Protein AF-A0A6H5IE32-F1 (afdb_monomer_lite)

Foldseek 3Di:
DDDDDDDDDDDDDDDDPPDPPVVVVVVVVVVVVVVVVVVVVVVVVVVVVVVVVVVVVVVVVVVVVVVVVVVVVVVVVVVVVVVVVVVVVVVVPPPVLVQPPQDQDAADLVCNVVSVVVSVVSCVSRVNPDLVVSLVVVVVRDDPVLCVQCVVCVVPPDPPNSNVVSSVSSVVSSVVLLVVLVCCLPPPDACPPPQLLVSLVVNPVSCPPPRDDLVRSLVSSLVRAPPVLNVVLVVCPPDDPNRSSVVSNVVCVVDVPPPPDDPPDDPPDPDDPVVVVVVVVVVVVVVVVVVVVVVVVPDDDDDDD

Structure (mmCIF, N/CA/C/O backbone):
data_AF-A0A6H5IE32-F1
#
_entry.id   AF-A0A6H5IE32-F1
#
loop_
_atom_site.group_PDB
_atom_site.id
_atom_site.type_symbol
_atom_site.label_atom_id
_atom_site.label_alt_id
_atom_site.label_comp_id
_atom_site.label_asym_id
_atom_site.label_entity_id
_atom_site.label_seq_id
_atom_site.pdbx_PDB_ins_code
_atom_site.Cartn_x
_atom_site.Cartn_y
_atom_site.Cartn_z
_atom_site.occupancy
_atom_site.B_iso_or_equiv
_atom_site.auth_seq_id
_atom_site.auth_comp_id
_atom_site.auth_asym_id
_atom_site.auth_atom_id
_atom_site.pdbx_PDB_model_num
ATOM 1 N N . MET A 1 1 ? -124.769 17.581 91.015 1.00 38.38 1 MET A N 1
ATOM 2 C CA . MET A 1 1 ? -124.601 16.446 91.950 1.00 38.38 1 MET A CA 1
ATOM 3 C C . MET A 1 1 ? -123.130 16.054 91.877 1.00 38.38 1 MET A C 1
ATOM 5 O O . MET A 1 1 ? -122.724 15.704 90.785 1.00 38.38 1 MET A O 1
ATOM 9 N N . VAL A 1 2 ? -122.244 16.180 92.869 1.00 39.53 2 VAL A N 1
ATOM 10 C CA . VAL A 1 2 ? -122.323 16.371 94.330 1.00 39.53 2 VAL A CA 1
ATOM 11 C C . VAL A 1 2 ? -120.960 16.973 94.788 1.00 39.53 2 VAL A C 1
ATOM 13 O O . VAL A 1 2 ? -119.923 16.527 94.313 1.00 39.53 2 VAL A O 1
ATOM 16 N N . PHE A 1 3 ? -120.978 18.006 95.644 1.00 41.91 3 PHE A N 1
ATOM 17 C CA . PHE A 1 3 ? -119.868 18.526 96.498 1.00 41.91 3 PHE A CA 1
ATOM 18 C C . PHE A 1 3 ? -119.787 17.687 97.807 1.00 41.91 3 PHE A C 1
ATOM 20 O O . PHE A 1 3 ? -120.765 16.965 98.007 1.00 41.91 3 PHE A O 1
ATOM 27 N N . PRO A 1 4 ? -118.798 17.773 98.749 1.00 63.62 4 PRO A N 1
ATOM 28 C CA . PRO A 1 4 ? -117.953 18.928 99.166 1.00 63.62 4 PRO A CA 1
ATOM 29 C C . PRO A 1 4 ? -116.466 18.579 99.512 1.00 63.62 4 PRO A C 1
ATOM 31 O O . PRO A 1 4 ? -116.083 17.418 99.485 1.00 63.62 4 PRO A O 1
ATOM 34 N N . ARG A 1 5 ? -115.506 19.527 99.549 1.00 47.78 5 ARG A N 1
ATOM 35 C CA . ARG A 1 5 ? -115.001 20.350 100.689 1.00 47.78 5 ARG A CA 1
ATOM 36 C C . ARG A 1 5 ? -114.843 19.621 102.034 1.00 47.78 5 ARG A C 1
ATOM 38 O O . ARG A 1 5 ? -115.851 19.205 102.577 1.00 47.78 5 ARG A O 1
ATOM 45 N N . ASP A 1 6 ? -113.625 19.634 102.590 1.00 42.25 6 ASP A N 1
ATOM 46 C CA . ASP A 1 6 ? -113.386 20.049 103.982 1.00 42.25 6 ASP A CA 1
ATOM 47 C C . ASP A 1 6 ? -111.917 20.452 104.229 1.00 42.25 6 ASP A C 1
ATOM 49 O O . ASP A 1 6 ? -110.976 19.802 103.768 1.00 42.25 6 ASP A O 1
ATOM 53 N N . ASP A 1 7 ? -111.782 21.585 104.915 1.00 46.25 7 ASP A N 1
ATOM 54 C CA . ASP A 1 7 ? -110.593 22.135 105.564 1.00 46.25 7 ASP A CA 1
ATOM 55 C C . ASP A 1 7 ? -110.162 21.230 106.729 1.00 46.25 7 ASP A C 1
ATOM 57 O O . ASP A 1 7 ? -111.021 20.747 107.459 1.00 46.25 7 ASP A O 1
ATOM 61 N N . ASP A 1 8 ? -108.858 21.108 107.008 1.00 39.94 8 ASP A N 1
ATOM 62 C CA . ASP A 1 8 ? -108.430 21.148 108.412 1.00 39.94 8 ASP A CA 1
ATOM 63 C C . ASP A 1 8 ? -106.947 21.507 108.590 1.00 39.94 8 ASP A C 1
ATOM 65 O O . ASP A 1 8 ? -106.028 20.908 108.026 1.00 39.94 8 ASP A O 1
ATOM 69 N N . ILE A 1 9 ? -106.733 22.517 109.426 1.00 47.94 9 ILE A N 1
ATOM 70 C CA . ILE A 1 9 ? -105.453 23.105 109.808 1.00 47.94 9 ILE A CA 1
ATOM 71 C C . ILE A 1 9 ? -104.903 22.323 111.000 1.00 47.94 9 ILE A C 1
ATOM 73 O O . ILE A 1 9 ? -105.532 22.297 112.057 1.00 47.94 9 ILE A O 1
ATOM 77 N N . ARG A 1 10 ? -103.663 21.815 110.927 1.00 45.22 10 ARG A N 1
ATOM 78 C CA . ARG A 1 10 ? -102.885 21.504 112.142 1.00 45.22 10 ARG A CA 1
ATOM 79 C C . ARG A 1 10 ? -101.416 21.915 112.050 1.00 45.22 10 ARG A C 1
ATOM 81 O O . ARG A 1 10 ? -100.617 21.317 111.342 1.00 45.22 10 ARG A O 1
ATOM 88 N N . ARG A 1 11 ? -101.114 22.935 112.865 1.00 46.59 11 ARG A N 1
ATOM 89 C CA . ARG A 1 11 ? -99.857 23.233 113.579 1.00 46.59 11 ARG A CA 1
ATOM 90 C C . ARG A 1 11 ? -98.793 22.127 113.534 1.00 46.59 11 ARG A C 1
ATOM 92 O O . ARG A 1 11 ? -99.085 21.026 113.986 1.00 46.59 11 ARG A O 1
ATOM 99 N N . ARG A 1 12 ? -97.547 22.505 113.221 1.00 42.88 12 ARG A N 1
ATOM 100 C CA . ARG A 1 12 ? -96.284 22.033 113.841 1.00 42.88 12 ARG A CA 1
ATOM 101 C C . ARG A 1 12 ? -95.188 23.050 113.500 1.00 42.88 12 ARG A C 1
ATOM 103 O O . ARG A 1 12 ? -95.014 23.390 112.341 1.00 42.88 12 ARG A O 1
ATOM 110 N N . GLU A 1 13 ? -94.758 23.837 114.479 1.00 40.34 13 GLU A N 1
ATOM 111 C CA . GLU A 1 13 ? -93.590 23.620 115.354 1.00 40.34 13 GLU A CA 1
ATOM 112 C C . GLU A 1 13 ? -92.324 24.291 114.803 1.00 40.34 13 GLU A C 1
ATOM 114 O O . GLU A 1 13 ? -91.875 24.041 113.691 1.00 40.34 13 GLU A O 1
ATOM 119 N N . HIS A 1 14 ? -91.792 25.204 115.616 1.00 50.28 14 HIS A N 1
ATOM 120 C CA . HIS A 1 14 ? -90.489 25.826 115.456 1.00 50.28 14 HIS A CA 1
ATOM 121 C C . HIS A 1 14 ? -89.387 24.762 115.515 1.00 50.28 14 HIS A C 1
ATOM 123 O O . HIS A 1 14 ? -89.191 24.144 116.559 1.00 50.28 14 HIS A O 1
ATOM 129 N N . GLN A 1 15 ? -88.601 24.640 114.445 1.00 48.34 15 GLN A N 1
ATOM 130 C CA . GLN A 1 15 ? -87.263 24.060 114.510 1.00 48.34 15 GLN A CA 1
ATOM 131 C C . GLN A 1 15 ? -86.281 25.052 113.873 1.00 48.34 15 GLN A C 1
ATOM 133 O O . GLN A 1 15 ? -86.404 25.424 112.709 1.00 48.34 15 GLN A O 1
ATOM 138 N N . ASN A 1 16 ? -85.355 25.533 114.697 1.00 45.81 16 ASN A N 1
ATOM 139 C CA . ASN A 1 16 ? -84.293 26.483 114.383 1.00 45.81 16 ASN A CA 1
ATOM 140 C C . ASN A 1 16 ? -83.384 25.968 113.232 1.00 45.81 16 ASN A C 1
ATOM 142 O O . ASN A 1 16 ? -82.795 24.900 113.401 1.00 45.81 16 ASN A O 1
ATOM 146 N N . PRO A 1 17 ? -83.232 26.677 112.092 1.00 48.44 17 PRO A N 1
ATOM 147 C CA . PRO A 1 17 ? -82.487 26.188 110.923 1.00 48.44 17 PRO A CA 1
ATOM 148 C C . PRO A 1 17 ? -81.004 26.630 110.872 1.00 48.44 17 PRO A C 1
ATOM 150 O O . PRO A 1 17 ? -80.415 26.672 109.795 1.00 48.44 17 PRO A O 1
ATOM 153 N N . GLY A 1 18 ? -80.391 26.999 112.002 1.00 49.56 18 GLY A N 1
ATOM 154 C CA . GLY A 1 18 ? -79.097 27.705 112.020 1.00 49.56 18 GLY A CA 1
ATOM 155 C C . GLY A 1 18 ? -77.819 26.863 111.893 1.00 49.56 18 GLY A C 1
ATOM 156 O O . GLY A 1 18 ? -76.840 27.362 111.348 1.00 49.56 18 GLY A O 1
ATOM 157 N N . ASP A 1 19 ? -77.804 25.603 112.339 1.00 50.34 19 ASP A N 1
ATOM 158 C CA . ASP A 1 19 ? -76.525 24.915 112.618 1.00 50.34 19 ASP A CA 1
ATOM 159 C C . ASP A 1 19 ? -76.163 23.759 111.661 1.00 50.34 19 ASP A C 1
ATOM 161 O O . ASP A 1 19 ? -75.075 23.199 111.771 1.00 50.34 19 ASP A O 1
ATOM 165 N N . ASN A 1 20 ? -77.020 23.409 110.689 1.00 50.88 20 ASN A N 1
ATOM 166 C CA . ASN A 1 20 ? -76.763 22.277 109.772 1.00 50.88 20 ASN A CA 1
ATOM 167 C C . ASN A 1 20 ? -76.332 22.688 108.344 1.00 50.88 20 ASN A C 1
ATOM 169 O O . ASN A 1 20 ? -75.742 21.899 107.617 1.00 50.88 20 ASN A O 1
ATOM 173 N N . VAL A 1 21 ? -76.549 23.945 107.940 1.00 55.72 21 VAL A N 1
ATOM 174 C CA . VAL A 1 21 ? -76.308 24.402 106.552 1.00 55.72 21 VAL A CA 1
ATOM 175 C C . VAL A 1 21 ? -74.815 24.652 106.258 1.00 55.72 21 VAL A C 1
ATOM 177 O O . VAL A 1 21 ? -74.367 24.523 105.120 1.00 55.72 21 VAL A O 1
ATOM 180 N N . GLY A 1 22 ? -74.010 24.970 107.279 1.00 55.75 22 GLY A N 1
ATOM 181 C CA . GLY A 1 22 ? -72.576 25.255 107.116 1.00 55.75 22 GLY A CA 1
ATOM 182 C C . GLY A 1 22 ? -71.699 24.017 106.884 1.00 55.75 22 GLY A C 1
ATOM 183 O O . GLY A 1 22 ? -70.711 24.092 106.157 1.00 55.75 22 GLY A O 1
ATOM 184 N N . LEU A 1 23 ? -72.067 22.869 107.462 1.00 57.44 23 LEU A N 1
ATOM 185 C CA . LEU A 1 23 ? -71.334 21.606 107.300 1.00 57.44 23 LEU A CA 1
ATOM 186 C C . LEU A 1 23 ? -71.645 20.936 105.953 1.00 57.44 23 LEU A C 1
ATOM 188 O O . LEU A 1 23 ? -70.749 20.382 105.316 1.00 57.44 23 LEU A O 1
ATOM 192 N N . GLU A 1 24 ? -72.889 21.051 105.487 1.00 59.66 24 GLU A N 1
ATOM 193 C CA . GLU A 1 24 ? -73.341 20.503 104.205 1.00 59.66 24 GLU A CA 1
ATOM 194 C C . GLU A 1 24 ? -72.766 21.291 103.013 1.00 59.66 24 GLU A C 1
ATOM 196 O O . GLU A 1 24 ? -72.277 20.699 102.052 1.00 59.66 24 GLU A O 1
ATOM 201 N N . ALA A 1 25 ? -72.700 22.627 103.105 1.00 64.38 25 ALA A N 1
ATOM 202 C CA . ALA A 1 25 ? -72.072 23.466 102.079 1.00 64.38 25 ALA A CA 1
ATOM 203 C C . ALA A 1 25 ? -70.552 23.237 101.961 1.00 64.38 25 ALA A C 1
ATOM 205 O O . ALA A 1 25 ? -70.007 23.244 100.854 1.00 64.38 25 ALA A O 1
ATOM 206 N N . ALA A 1 26 ? -69.866 22.988 103.082 1.00 64.81 26 ALA A N 1
ATOM 207 C CA . ALA A 1 26 ? -68.439 22.667 103.090 1.00 64.81 26 ALA A CA 1
ATOM 208 C C . ALA A 1 26 ? -68.153 21.281 102.482 1.00 64.81 26 ALA A C 1
ATOM 210 O O . ALA A 1 26 ? -67.211 21.136 101.700 1.00 64.81 26 ALA A O 1
ATOM 211 N N . GLN A 1 27 ? -68.989 20.274 102.771 1.00 71.44 27 GLN A N 1
ATOM 212 C CA . GLN A 1 27 ? -68.894 18.963 102.116 1.00 71.44 27 GLN A CA 1
ATOM 213 C C . GLN A 1 27 ? -69.194 19.044 100.616 1.00 71.44 27 GLN A C 1
ATOM 215 O O . GLN A 1 27 ? -68.494 18.410 99.827 1.00 71.44 27 GLN A O 1
ATOM 220 N N . GLN A 1 28 ? -70.172 19.858 100.209 1.00 77.56 28 GLN A N 1
ATOM 221 C CA . GLN A 1 28 ? -70.501 20.068 98.800 1.00 77.56 28 GLN A CA 1
ATOM 222 C C . GLN A 1 28 ? -69.337 20.730 98.043 1.00 77.56 28 GLN A C 1
ATOM 224 O O . GLN A 1 28 ? -68.927 20.228 96.999 1.00 77.56 28 GLN A O 1
ATOM 229 N N . GLN A 1 29 ? -68.724 21.780 98.608 1.00 77.94 29 GLN A N 1
ATOM 230 C CA . GLN A 1 29 ? -67.522 22.401 98.034 1.00 77.94 29 GLN A CA 1
ATOM 231 C C . GLN A 1 29 ? -66.355 21.417 97.917 1.00 77.94 29 GLN A C 1
ATOM 233 O O . GLN A 1 29 ? -65.641 21.422 96.914 1.00 77.94 29 GLN A O 1
ATOM 238 N N . GLN A 1 30 ? -66.158 20.557 98.919 1.00 78.38 30 GLN A N 1
ATOM 239 C CA . GLN A 1 30 ? -65.089 19.563 98.891 1.00 78.38 30 GLN A CA 1
ATOM 240 C C . GLN A 1 30 ? -65.358 18.454 97.859 1.00 78.38 30 GLN A C 1
ATOM 242 O O . GLN A 1 30 ? -64.431 18.015 97.176 1.00 78.38 30 GLN A O 1
ATOM 247 N N . ALA A 1 31 ? -66.617 18.046 97.680 1.00 80.81 31 ALA A N 1
ATOM 248 C CA . ALA A 1 31 ? -67.029 17.108 96.638 1.00 80.81 31 ALA A CA 1
ATOM 249 C C . ALA A 1 31 ? -66.862 17.697 95.227 1.00 80.81 31 ALA A C 1
ATOM 251 O O . ALA A 1 31 ? -66.373 17.009 94.328 1.00 80.81 31 ALA A O 1
ATOM 252 N N . ASP A 1 32 ? -67.202 18.973 95.039 1.00 83.31 32 ASP A N 1
ATOM 253 C CA . ASP A 1 32 ? -67.046 19.666 93.759 1.00 83.31 32 ASP A CA 1
ATOM 254 C C . ASP A 1 32 ? -65.565 19.871 93.405 1.00 83.31 32 ASP A C 1
ATOM 256 O O . ASP A 1 32 ? -65.169 19.611 92.268 1.00 83.31 32 ASP A O 1
ATOM 260 N N . LEU A 1 33 ? -64.715 20.207 94.383 1.00 86.25 33 LEU A N 1
ATOM 261 C CA . LEU A 1 33 ? -63.256 20.261 94.218 1.00 86.25 33 LEU A CA 1
ATOM 262 C C . LEU A 1 33 ? -62.662 18.905 93.819 1.00 86.25 33 LEU A C 1
ATOM 264 O O . LEU A 1 33 ? -61.820 18.842 92.924 1.00 86.25 33 LEU A O 1
ATOM 268 N N . MET A 1 34 ? -63.105 17.813 94.449 1.00 83.12 34 MET A N 1
ATOM 269 C CA . MET A 1 34 ? -62.652 16.458 94.111 1.00 83.12 34 MET A CA 1
ATOM 270 C C . MET A 1 34 ? -63.116 16.036 92.714 1.00 83.12 34 MET A C 1
ATOM 272 O O . MET A 1 34 ? -62.343 15.446 91.958 1.00 83.12 34 MET A O 1
ATOM 276 N N . ARG A 1 35 ? -64.354 16.372 92.337 1.00 85.31 35 ARG A N 1
ATOM 277 C CA . ARG A 1 35 ? -64.891 16.104 90.998 1.00 85.31 35 ARG A CA 1
ATOM 278 C C . ARG A 1 35 ? -64.165 16.931 89.931 1.00 85.31 35 ARG A C 1
ATOM 280 O O . ARG A 1 35 ? -63.896 16.411 88.851 1.00 85.31 35 ARG A O 1
ATOM 287 N N . GLN A 1 36 ? -63.797 18.175 90.239 1.00 87.94 36 GLN A N 1
ATOM 288 C CA . GLN A 1 36 ? -63.005 19.030 89.355 1.00 87.94 36 GLN A CA 1
ATOM 289 C C . GLN A 1 36 ? -61.572 18.507 89.195 1.00 87.94 36 GLN A C 1
ATOM 291 O O . GLN A 1 36 ? -61.124 18.333 88.065 1.00 87.94 36 GLN A O 1
ATOM 296 N N . GLN A 1 37 ? -60.901 18.124 90.289 1.00 87.94 37 GLN A N 1
ATOM 297 C CA . GLN A 1 37 ? -59.585 17.475 90.223 1.00 87.94 37 GLN A CA 1
ATOM 298 C C . GLN A 1 37 ? -59.614 16.178 89.407 1.00 87.94 37 GLN A C 1
ATOM 300 O O . GLN A 1 37 ? -58.719 15.944 88.600 1.00 87.94 37 GLN A O 1
ATOM 305 N N . GLN A 1 38 ? -60.644 15.342 89.580 1.00 86.00 38 GLN A N 1
ATOM 306 C CA . GLN A 1 38 ? -60.801 14.121 88.786 1.00 86.00 38 GLN A CA 1
ATOM 307 C C . GLN A 1 38 ? -61.055 14.422 87.305 1.00 86.00 38 GLN A C 1
ATOM 309 O O . GLN A 1 38 ? -60.494 13.741 86.448 1.00 86.00 38 GLN A O 1
ATOM 314 N N . ALA A 1 39 ? -61.860 15.438 86.986 1.00 86.88 39 ALA A N 1
ATOM 315 C CA . ALA A 1 39 ? -62.110 15.846 85.607 1.00 86.88 39 ALA A CA 1
ATOM 316 C C . ALA A 1 39 ? -60.841 16.388 84.931 1.00 86.88 39 ALA A C 1
ATOM 318 O O . ALA A 1 39 ? -60.562 16.044 83.782 1.00 86.88 39 ALA A O 1
ATOM 319 N N . ASP A 1 40 ? -60.048 17.185 85.645 1.00 87.50 40 ASP A N 1
ATOM 320 C CA . ASP A 1 40 ? -58.795 17.734 85.128 1.00 87.50 40 ASP A CA 1
ATOM 321 C C . ASP A 1 40 ? -57.716 16.649 84.999 1.00 87.50 40 ASP A C 1
ATOM 323 O O . ASP A 1 40 ? -57.035 16.585 83.976 1.00 87.50 40 ASP A O 1
ATOM 327 N N . ALA A 1 41 ? -57.631 15.715 85.952 1.00 89.44 41 ALA A N 1
ATOM 328 C CA . ALA A 1 41 ? -56.764 14.542 85.846 1.00 89.44 41 ALA A CA 1
ATOM 329 C C . ALA A 1 41 ? -57.156 13.637 84.663 1.00 89.44 41 ALA A C 1
ATOM 331 O O . ALA A 1 41 ? -56.286 13.183 83.922 1.00 89.44 41 ALA A O 1
ATOM 332 N N . ALA A 1 42 ? -58.455 13.413 84.435 1.00 89.44 42 ALA A N 1
ATOM 333 C CA . ALA A 1 42 ? -58.944 12.635 83.297 1.00 89.44 42 ALA A CA 1
ATOM 334 C C . ALA A 1 42 ? -58.645 13.326 81.956 1.00 89.44 42 ALA A C 1
ATOM 336 O O . ALA A 1 42 ? -58.214 12.669 81.008 1.00 89.44 42 ALA A O 1
ATOM 337 N N . ARG A 1 43 ? -58.811 14.653 81.876 1.00 88.94 43 ARG A N 1
ATOM 338 C CA . ARG A 1 43 ? -58.436 15.447 80.693 1.00 88.94 43 ARG A CA 1
ATOM 339 C C . ARG A 1 43 ? -56.937 15.395 80.427 1.00 88.94 43 ARG A C 1
ATOM 341 O O . ARG A 1 43 ? -56.540 15.234 79.276 1.00 88.94 43 ARG A O 1
ATOM 348 N N . GLN A 1 44 ? -56.117 15.487 81.473 1.00 90.00 44 GLN A N 1
ATOM 349 C CA . GLN A 1 44 ? -54.663 15.395 81.362 1.00 90.00 44 GLN A CA 1
ATOM 350 C C . GLN A 1 44 ? -54.234 14.007 80.866 1.00 90.00 44 GLN A C 1
ATOM 352 O O . GLN A 1 44 ? -53.481 13.910 79.901 1.00 90.00 44 GLN A O 1
ATOM 357 N N . GLN A 1 45 ? -54.797 12.934 81.432 1.00 89.00 45 GLN A N 1
ATOM 358 C CA . GLN A 1 45 ? -54.545 11.563 80.973 1.00 89.00 45 GLN A CA 1
ATOM 359 C C . GLN A 1 45 ? -54.974 11.345 79.518 1.00 89.00 45 GLN A C 1
ATOM 361 O O . GLN A 1 45 ? -54.245 10.714 78.756 1.00 89.00 45 GLN A O 1
ATOM 366 N N . GLN A 1 46 ? -56.125 11.883 79.103 1.00 88.31 46 GLN A N 1
ATOM 367 C CA . GLN A 1 46 ? -56.568 11.811 77.708 1.00 88.31 46 GLN A CA 1
ATOM 368 C C . GLN A 1 46 ? -55.653 12.604 76.769 1.00 88.31 46 GLN A C 1
ATOM 370 O O . GLN A 1 46 ? -55.336 12.120 75.683 1.00 88.31 46 GLN A O 1
ATOM 375 N N . ALA A 1 47 ? -55.196 13.791 77.175 1.00 89.56 47 ALA A N 1
ATOM 376 C CA . ALA A 1 47 ? -54.265 14.597 76.391 1.00 89.56 47 ALA A CA 1
ATOM 377 C C . ALA A 1 47 ? -52.905 13.902 76.232 1.00 89.56 47 ALA A C 1
ATOM 379 O O . ALA A 1 47 ? -52.349 13.881 75.133 1.00 89.56 47 ALA A O 1
ATOM 380 N N . ASP A 1 48 ? -52.391 13.288 77.297 1.00 90.12 48 ASP A N 1
ATOM 381 C CA . ASP A 1 48 ? -51.118 12.570 77.266 1.00 90.12 48 ASP A CA 1
ATOM 382 C C . ASP A 1 48 ? -51.231 11.252 76.481 1.00 90.12 48 ASP A C 1
ATOM 384 O O . ASP A 1 48 ? -50.351 10.944 75.676 1.00 90.12 48 ASP A O 1
ATOM 388 N N . ALA A 1 49 ? -52.354 10.532 76.589 1.00 91.88 49 ALA A N 1
ATOM 389 C CA . ALA A 1 49 ? -52.640 9.368 75.749 1.00 91.88 49 ALA A CA 1
ATOM 390 C C . ALA A 1 49 ? -52.758 9.738 74.259 1.00 91.88 49 ALA A C 1
ATOM 392 O O . ALA A 1 49 ? -52.213 9.037 73.408 1.00 91.88 49 ALA A O 1
ATOM 393 N N . ALA A 1 50 ? -53.413 10.856 73.929 1.00 92.25 50 ALA A N 1
ATOM 394 C CA . ALA A 1 50 ? -53.517 11.345 72.554 1.00 92.25 50 ALA A CA 1
ATOM 395 C C . ALA A 1 50 ? -52.149 11.762 71.987 1.00 92.25 50 ALA A C 1
ATOM 397 O O . ALA A 1 50 ? -51.827 11.428 70.847 1.00 92.25 50 ALA A O 1
ATOM 398 N N . ARG A 1 51 ? -51.312 12.436 72.789 1.00 91.44 51 ARG A N 1
ATOM 399 C CA . ARG A 1 51 ? -49.926 12.771 72.417 1.00 91.44 51 ARG A CA 1
ATOM 400 C C . ARG A 1 51 ? -49.085 11.520 72.181 1.00 91.44 51 ARG A C 1
ATOM 402 O O . ARG A 1 51 ? -48.348 11.472 71.200 1.00 91.44 51 ARG A O 1
ATOM 409 N N . GLN A 1 52 ? -49.223 10.509 73.037 1.00 91.50 52 GLN A N 1
ATOM 410 C CA . GLN A 1 52 ? -48.515 9.239 72.896 1.00 91.50 52 GLN A CA 1
ATOM 411 C C . GLN A 1 52 ? -48.938 8.506 71.615 1.00 91.50 52 GLN A C 1
ATOM 413 O O . GLN A 1 52 ? -48.084 8.120 70.823 1.00 91.50 52 GLN A O 1
ATOM 418 N N . GLN A 1 53 ? -50.245 8.415 71.343 1.00 90.69 53 GLN A N 1
ATOM 419 C CA . GLN A 1 53 ? -50.764 7.820 70.105 1.00 90.69 53 GLN A CA 1
ATOM 420 C C . GLN A 1 53 ? -50.286 8.565 68.853 1.00 90.69 53 GLN A C 1
ATOM 422 O O . GLN A 1 53 ? -49.916 7.929 67.869 1.00 90.69 53 GLN A O 1
ATOM 427 N N . GLN A 1 54 ? -50.251 9.901 68.881 1.00 90.19 54 GLN A N 1
ATOM 428 C CA . GLN A 1 54 ? -49.716 10.696 67.772 1.00 90.19 54 GLN A CA 1
ATOM 429 C C . GLN A 1 54 ? -48.210 10.478 67.580 1.00 90.19 54 GLN A C 1
ATOM 431 O O . GLN A 1 54 ? -47.758 10.356 66.442 1.00 90.19 54 GLN A O 1
ATOM 436 N N . ALA A 1 55 ? -47.435 10.391 68.664 1.00 91.31 55 ALA A N 1
ATOM 437 C CA . ALA A 1 55 ? -46.002 10.118 68.599 1.00 91.31 55 ALA A CA 1
ATOM 438 C C . ALA A 1 55 ? -45.712 8.720 68.032 1.00 91.31 55 ALA A C 1
ATOM 440 O O . ALA A 1 55 ? -44.829 8.569 67.186 1.00 91.31 55 ALA A O 1
ATOM 441 N N . ASP A 1 56 ? -46.477 7.711 68.446 1.00 91.50 56 ASP A N 1
ATOM 442 C CA . ASP A 1 56 ? -46.319 6.341 67.964 1.00 91.50 56 ASP A CA 1
ATOM 443 C C . ASP A 1 56 ? -46.781 6.203 66.503 1.00 91.50 56 ASP A C 1
ATOM 445 O O . ASP A 1 56 ? -46.079 5.592 65.696 1.00 91.50 56 ASP A O 1
ATOM 449 N N . ALA A 1 57 ? -47.870 6.872 66.106 1.00 92.81 57 ALA A N 1
ATOM 450 C CA . ALA A 1 57 ? -48.293 6.949 64.706 1.00 92.81 57 ALA A CA 1
ATOM 451 C C . ALA A 1 57 ? -47.252 7.655 63.817 1.00 92.81 57 ALA A C 1
ATOM 453 O O . ALA A 1 57 ? -46.965 7.185 62.716 1.00 92.81 57 ALA A O 1
ATOM 454 N N . ALA A 1 58 ? -46.640 8.745 64.293 1.00 93.12 58 ALA A N 1
ATOM 455 C CA . ALA A 1 58 ? -45.580 9.445 63.568 1.00 93.12 58 ALA A CA 1
ATOM 456 C C . ALA A 1 58 ? -44.319 8.578 63.413 1.00 93.12 58 ALA A C 1
ATOM 458 O O . ALA A 1 58 ? -43.731 8.534 62.332 1.00 93.12 58 ALA A O 1
ATOM 459 N N . ARG A 1 59 ? -43.929 7.836 64.460 1.00 92.69 59 ARG A N 1
ATOM 460 C CA . ARG A 1 59 ? -42.820 6.868 64.399 1.00 92.69 59 ARG A CA 1
ATOM 461 C C . ARG A 1 59 ? -43.105 5.741 63.409 1.00 92.69 59 ARG A C 1
ATOM 463 O O . ARG A 1 59 ? -42.218 5.386 62.637 1.00 92.69 59 ARG A O 1
ATOM 470 N N . GLN A 1 60 ? -44.331 5.214 63.399 1.00 92.38 60 GLN A N 1
ATOM 471 C CA . GLN A 1 60 ? -44.758 4.179 62.455 1.00 92.38 60 GLN A CA 1
ATOM 472 C C . GLN A 1 60 ? -44.675 4.690 61.008 1.00 92.38 60 GLN A C 1
ATOM 474 O O . GLN A 1 60 ? -44.042 4.056 60.170 1.00 92.38 60 GLN A O 1
ATOM 479 N N . GLN A 1 61 ? -45.217 5.884 60.734 1.00 91.12 61 GLN A N 1
ATOM 480 C CA . GLN A 1 61 ? -45.160 6.503 59.405 1.00 91.12 61 GLN A CA 1
ATOM 481 C C . GLN A 1 61 ? -43.723 6.763 58.943 1.00 91.12 61 GLN A C 1
ATOM 483 O O . GLN A 1 61 ? -43.400 6.514 57.784 1.00 91.12 61 GLN A O 1
ATOM 488 N N . GLN A 1 62 ? -42.844 7.228 59.836 1.00 90.44 62 GLN A N 1
ATOM 489 C CA . GLN A 1 62 ? -41.427 7.413 59.516 1.00 90.44 62 GLN A CA 1
ATOM 490 C C . GLN A 1 62 ? -40.725 6.080 59.225 1.00 90.44 62 GLN A C 1
ATOM 492 O O . GLN A 1 62 ? -39.943 6.002 58.279 1.00 90.44 62 GLN A O 1
ATOM 497 N N . ALA A 1 63 ? -41.018 5.027 59.993 1.00 91.31 63 ALA A N 1
ATOM 498 C CA . ALA A 1 63 ? -40.464 3.696 59.760 1.00 91.31 63 ALA A CA 1
ATOM 499 C C . ALA A 1 63 ? -40.936 3.103 58.422 1.00 91.31 63 ALA A C 1
ATOM 501 O O . ALA A 1 63 ? -40.130 2.538 57.680 1.00 91.31 63 ALA A O 1
ATOM 502 N N . ASP A 1 64 ? -42.213 3.269 58.082 1.00 91.62 64 ASP A N 1
ATOM 503 C CA . ASP A 1 64 ? -42.776 2.783 56.822 1.00 91.62 64 ASP A C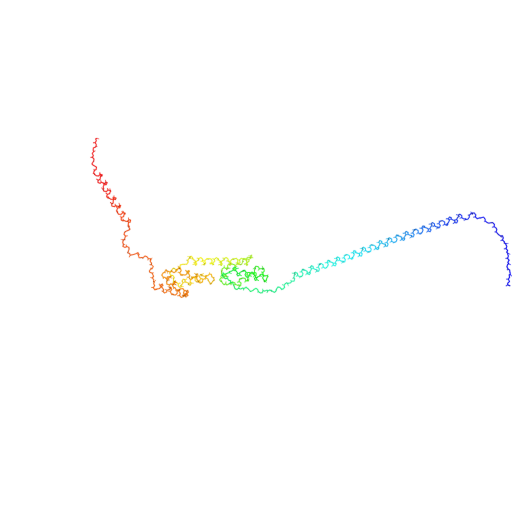A 1
ATOM 504 C C . ASP A 1 64 ? -42.261 3.594 55.622 1.00 91.62 64 ASP A C 1
ATOM 506 O O . ASP A 1 64 ? -41.885 3.012 54.604 1.00 91.62 64 ASP A O 1
ATOM 510 N N . ALA A 1 65 ? -42.118 4.917 55.759 1.00 92.62 65 ALA A N 1
ATOM 511 C CA . ALA A 1 65 ? -41.487 5.760 54.743 1.00 92.62 65 ALA A CA 1
ATOM 512 C C . ALA A 1 65 ? -40.013 5.382 54.514 1.00 92.62 65 ALA A C 1
ATOM 514 O O . ALA A 1 65 ? -39.573 5.293 53.367 1.00 92.62 65 ALA A O 1
ATOM 515 N N . ALA A 1 66 ? -39.256 5.101 55.580 1.00 93.31 66 ALA A N 1
ATOM 516 C CA . ALA A 1 66 ? -37.868 4.654 55.474 1.00 93.31 66 ALA A CA 1
ATOM 517 C C . ALA A 1 66 ? -37.755 3.285 54.782 1.00 93.31 66 ALA A C 1
ATOM 519 O O . ALA A 1 66 ? -36.895 3.098 53.920 1.00 93.31 66 ALA A O 1
ATOM 520 N N . ARG A 1 67 ? -38.651 2.340 55.101 1.00 92.56 67 ARG A N 1
ATOM 521 C CA . ARG A 1 67 ? -38.726 1.035 54.421 1.00 92.56 67 ARG A CA 1
ATOM 522 C C . ARG A 1 67 ? -39.048 1.185 52.937 1.00 92.56 67 ARG A C 1
ATOM 524 O O . ARG A 1 67 ? -38.414 0.527 52.116 1.00 92.56 67 ARG A O 1
ATOM 531 N N . GLN A 1 68 ? -39.987 2.066 52.590 1.00 92.25 68 GLN A N 1
ATOM 532 C CA . GLN A 1 68 ? -40.359 2.331 51.202 1.00 92.25 68 GLN A CA 1
ATOM 533 C C . GLN A 1 68 ? -39.188 2.938 50.415 1.00 92.25 68 GLN A C 1
ATOM 535 O O . GLN A 1 68 ? -38.845 2.436 49.348 1.00 92.25 68 GLN A O 1
ATOM 540 N N . GLN A 1 69 ? -38.498 3.936 50.980 1.00 90.56 69 GLN A N 1
ATOM 541 C CA . GLN A 1 69 ? -37.311 4.537 50.361 1.00 90.56 69 GLN A CA 1
ATOM 542 C C . GLN A 1 69 ? -36.182 3.520 50.150 1.00 90.56 69 GLN A C 1
ATOM 544 O O . GLN A 1 69 ? -35.548 3.518 49.097 1.00 90.56 69 GLN A O 1
ATOM 549 N N . GLN A 1 70 ? -35.943 2.631 51.120 1.00 90.31 70 GLN A N 1
ATOM 550 C CA . GLN A 1 70 ? -34.954 1.559 50.975 1.00 90.31 70 GLN A CA 1
ATOM 551 C C . GLN A 1 70 ? -35.348 0.557 49.882 1.00 90.31 70 GLN A C 1
ATOM 553 O O . GLN A 1 70 ? -34.491 0.142 49.101 1.00 90.31 70 GLN A O 1
ATOM 558 N N . ALA A 1 71 ? -36.630 0.194 49.787 1.00 90.56 71 ALA A N 1
ATOM 559 C CA . ALA A 1 71 ? -37.127 -0.699 48.744 1.00 90.56 71 ALA A CA 1
ATOM 560 C C . ALA A 1 71 ? -37.000 -0.077 47.344 1.00 90.56 71 ALA A C 1
ATOM 562 O O . ALA A 1 71 ? -36.567 -0.751 46.407 1.00 90.56 71 ALA A O 1
ATOM 563 N N . ASP A 1 72 ? -37.323 1.208 47.201 1.00 90.88 72 ASP A N 1
ATOM 564 C CA . ASP A 1 72 ? -37.219 1.921 45.928 1.00 90.88 72 ASP A CA 1
ATOM 565 C C . ASP A 1 72 ? -35.751 2.138 45.524 1.00 90.88 72 ASP A C 1
ATOM 567 O O . ASP A 1 72 ? -35.394 1.906 44.368 1.00 90.88 72 ASP A O 1
ATOM 571 N N . ALA A 1 73 ? -34.863 2.445 46.477 1.00 91.81 73 ALA A N 1
ATOM 572 C CA . ALA A 1 73 ? -33.422 2.512 46.231 1.00 91.81 73 ALA A CA 1
ATOM 573 C C . ALA A 1 73 ? -32.839 1.155 45.794 1.00 91.81 73 ALA A C 1
ATOM 575 O O . ALA A 1 73 ? -32.045 1.099 44.855 1.00 91.81 73 ALA A O 1
ATOM 576 N N . ALA A 1 74 ? -33.261 0.050 46.420 1.00 92.38 74 ALA A N 1
ATOM 577 C CA . ALA A 1 74 ? -32.834 -1.294 46.031 1.00 92.38 74 ALA A CA 1
ATOM 578 C C . ALA A 1 74 ? -33.325 -1.669 44.621 1.00 92.38 74 ALA A C 1
ATOM 580 O O . ALA A 1 74 ? -32.563 -2.231 43.832 1.00 92.38 74 ALA A O 1
ATOM 581 N N . ARG A 1 75 ? -34.569 -1.313 44.269 1.00 91.19 75 ARG A N 1
ATOM 582 C CA . ARG A 1 75 ? -35.109 -1.498 42.910 1.00 91.19 75 ARG A CA 1
ATOM 583 C C . ARG A 1 75 ? -34.332 -0.689 41.875 1.00 91.19 75 ARG A C 1
ATOM 585 O O . ARG A 1 75 ? -34.020 -1.223 40.813 1.00 91.19 75 ARG A O 1
ATOM 592 N N . GLN A 1 76 ? -33.988 0.561 42.189 1.00 89.75 76 GLN A N 1
ATOM 593 C CA . GLN A 1 76 ? -33.183 1.418 41.318 1.00 89.75 76 GLN A CA 1
ATOM 594 C C . GLN A 1 76 ? -31.793 0.807 41.083 1.00 89.75 76 GLN A C 1
ATOM 596 O O . GLN A 1 76 ? -31.384 0.640 39.938 1.00 89.75 76 GLN A O 1
ATOM 601 N N . GLN A 1 77 ? -31.110 0.378 42.151 1.00 87.81 77 GLN A N 1
ATOM 602 C CA . GLN A 1 77 ? -29.796 -0.268 42.055 1.00 87.81 77 GLN A CA 1
ATOM 603 C C . GLN A 1 77 ? -29.841 -1.558 41.230 1.00 87.81 77 GLN A C 1
ATOM 605 O O . GLN A 1 77 ? -28.952 -1.794 40.416 1.00 87.81 77 GLN A O 1
ATOM 610 N N . GLN A 1 78 ? -30.879 -2.383 41.398 1.00 87.44 78 GLN A N 1
ATOM 611 C CA . GLN A 1 78 ? -31.064 -3.587 40.584 1.00 87.44 78 GLN A CA 1
ATOM 612 C C . GLN A 1 78 ? -31.316 -3.251 39.110 1.00 87.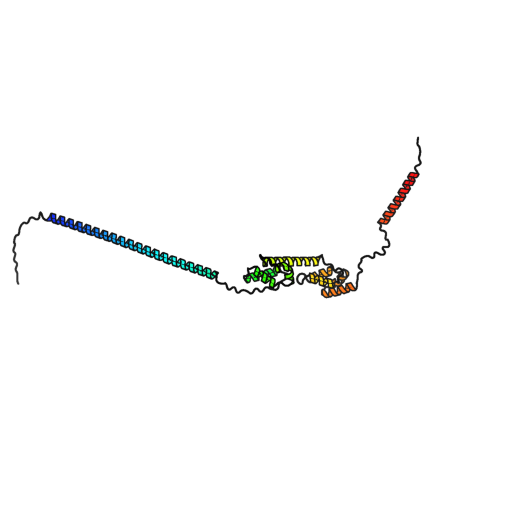44 78 GLN A C 1
ATOM 614 O O . GLN A 1 78 ? -30.753 -3.909 38.235 1.00 87.44 78 GLN A O 1
ATOM 619 N N . ALA A 1 79 ? -32.115 -2.222 38.818 1.00 86.88 79 ALA A N 1
ATOM 620 C CA . ALA A 1 79 ? -32.363 -1.772 37.451 1.00 86.88 79 ALA A CA 1
ATOM 621 C C . ALA A 1 79 ? -31.091 -1.214 36.791 1.00 86.88 79 ALA A C 1
ATOM 623 O O . ALA A 1 79 ? -30.814 -1.526 35.632 1.00 86.88 79 ALA A O 1
ATOM 624 N N . ASP A 1 80 ? -30.291 -0.443 37.526 1.00 87.50 80 ASP A N 1
ATOM 625 C CA . ASP A 1 80 ? -29.028 0.109 37.037 1.00 87.50 80 ASP A CA 1
ATOM 626 C C . ASP A 1 80 ? -27.970 -0.986 36.842 1.00 87.50 80 ASP A C 1
ATOM 628 O O . ASP A 1 80 ? -27.287 -1.001 35.817 1.00 87.50 80 ASP A O 1
ATOM 632 N N . ALA A 1 81 ? -27.891 -1.963 37.751 1.00 87.44 81 ALA A N 1
ATOM 633 C CA . ALA A 1 81 ? -27.037 -3.138 37.592 1.00 87.44 81 ALA A CA 1
ATOM 634 C C . ALA A 1 81 ? -27.461 -3.993 36.386 1.00 87.44 81 ALA A C 1
ATOM 636 O O . ALA A 1 81 ? -26.607 -4.422 35.614 1.00 87.44 81 ALA A O 1
ATOM 637 N N . ALA A 1 82 ? -28.764 -4.195 36.169 1.00 86.94 82 ALA A N 1
ATOM 638 C CA . ALA A 1 82 ? -29.280 -4.911 35.002 1.00 86.94 82 ALA A CA 1
ATOM 639 C C . ALA A 1 82 ? -28.998 -4.156 33.693 1.00 86.94 82 ALA A C 1
ATOM 641 O O . ALA A 1 82 ? -28.611 -4.775 32.702 1.00 86.94 82 ALA A O 1
ATOM 642 N N . ARG A 1 83 ? -29.121 -2.821 33.686 1.00 86.44 83 ARG A N 1
ATOM 643 C CA . ARG A 1 83 ? -28.741 -1.973 32.543 1.00 86.44 83 ARG A CA 1
ATOM 644 C C . ARG A 1 83 ? -27.245 -2.028 32.265 1.00 86.44 83 ARG A C 1
ATOM 646 O O . ARG A 1 83 ? -26.865 -2.139 31.106 1.00 86.44 83 ARG A O 1
ATOM 653 N N . GLN A 1 84 ? -26.400 -1.987 33.296 1.00 81.75 84 GLN A N 1
ATOM 654 C CA . GLN A 1 84 ? -24.956 -2.160 33.136 1.00 81.75 84 GLN A CA 1
ATOM 655 C C . GLN A 1 84 ? -24.624 -3.558 32.617 1.00 81.75 84 GLN A C 1
ATOM 657 O O . GLN A 1 84 ? -23.866 -3.669 31.664 1.00 81.75 84 GLN A O 1
ATOM 662 N N . GLN A 1 85 ? -25.231 -4.619 33.154 1.00 78.81 85 GLN A N 1
ATOM 663 C CA . GLN A 1 85 ? -25.038 -5.981 32.647 1.00 78.81 85 GLN A CA 1
ATOM 664 C C . GLN A 1 85 ? -25.513 -6.127 31.198 1.00 78.81 85 GLN A C 1
ATOM 666 O O . GLN A 1 85 ? -24.808 -6.736 30.401 1.00 78.81 85 GLN A O 1
ATOM 671 N N . GLN A 1 86 ? -26.646 -5.529 30.817 1.00 76.62 86 GLN A N 1
ATOM 672 C CA . GLN A 1 86 ? -27.097 -5.489 29.422 1.00 76.62 86 GLN A CA 1
ATOM 673 C C . GLN A 1 86 ? -26.162 -4.667 28.533 1.00 76.62 86 GLN A C 1
ATOM 675 O O . GLN A 1 86 ? -25.902 -5.082 27.411 1.00 76.62 86 GLN A O 1
ATOM 680 N N . ALA A 1 87 ? -25.621 -3.544 29.008 1.00 75.12 87 ALA A N 1
ATOM 681 C CA . ALA A 1 87 ? -24.658 -2.741 28.257 1.00 75.12 87 ALA A CA 1
ATOM 682 C C . ALA A 1 87 ? -23.326 -3.485 28.070 1.00 75.12 87 ALA A C 1
ATOM 684 O O . ALA A 1 87 ? -22.777 -3.492 26.970 1.00 75.12 87 ALA A O 1
ATOM 685 N N . VAL A 1 88 ? -22.842 -4.167 29.111 1.00 75.56 88 VAL A N 1
ATOM 686 C CA . VAL A 1 88 ? -21.639 -5.008 29.060 1.00 75.56 88 VAL A CA 1
ATOM 687 C C . VAL A 1 88 ? -21.877 -6.223 28.160 1.00 75.56 88 VAL A C 1
ATOM 689 O O . VAL A 1 88 ? -21.027 -6.531 27.332 1.00 75.56 88 VAL A O 1
ATOM 692 N N . ALA A 1 89 ? -23.044 -6.869 28.232 1.00 69.25 89 ALA A N 1
ATOM 693 C CA . ALA A 1 89 ? -23.414 -7.978 27.352 1.00 69.25 89 ALA A CA 1
ATOM 694 C C . ALA A 1 89 ? -23.622 -7.534 25.894 1.00 69.25 89 ALA A C 1
ATOM 696 O O . ALA A 1 89 ? -23.237 -8.258 24.986 1.00 69.25 89 ALA A O 1
ATOM 697 N N . ALA A 1 90 ? -24.173 -6.343 25.645 1.00 65.69 90 ALA A N 1
ATOM 698 C CA . ALA A 1 90 ? -24.310 -5.774 24.304 1.00 65.69 90 ALA A CA 1
ATOM 699 C C . ALA A 1 90 ? -22.954 -5.350 23.715 1.00 65.69 90 ALA A C 1
ATOM 701 O O . ALA A 1 90 ? -22.742 -5.485 22.513 1.00 65.69 90 ALA A O 1
ATOM 702 N N . ALA A 1 91 ? -22.023 -4.879 24.550 1.00 64.06 91 ALA A N 1
ATOM 703 C CA . ALA A 1 91 ? -20.642 -4.619 24.149 1.00 64.06 91 ALA A CA 1
ATOM 704 C C . ALA A 1 91 ? -19.848 -5.918 23.909 1.00 64.06 91 ALA A C 1
ATOM 706 O O . ALA A 1 91 ? -18.982 -5.948 23.039 1.00 64.06 91 ALA A O 1
ATOM 707 N N . ALA A 1 92 ? -20.155 -6.984 24.655 1.00 59.69 92 ALA A N 1
ATOM 708 C CA . ALA A 1 92 ? -19.526 -8.299 24.535 1.00 59.69 92 ALA A CA 1
ATOM 709 C C . ALA A 1 92 ? -20.205 -9.226 23.510 1.00 59.69 92 ALA A C 1
ATOM 711 O O . ALA A 1 92 ? -19.663 -10.286 23.193 1.00 59.69 92 ALA A O 1
ATOM 712 N N . ALA A 1 93 ? -21.380 -8.857 22.988 1.00 52.31 93 ALA A N 1
ATOM 713 C CA . ALA A 1 93 ? -22.051 -9.616 21.947 1.00 52.31 93 ALA A CA 1
ATOM 714 C C . ALA A 1 93 ? -21.149 -9.643 20.704 1.00 52.31 93 ALA A C 1
ATOM 716 O O . ALA A 1 93 ? -20.703 -8.581 20.253 1.00 52.31 93 ALA A O 1
ATOM 717 N N . PRO A 1 94 ? -20.872 -10.825 20.125 1.00 52.97 94 PRO A N 1
ATOM 718 C CA . PRO A 1 94 ? -20.078 -10.904 18.916 1.00 52.97 94 PRO A CA 1
ATOM 719 C C . PRO A 1 94 ? -20.841 -10.167 17.819 1.00 52.97 94 PRO A C 1
ATOM 721 O O . PRO A 1 94 ? -21.875 -10.632 17.336 1.00 52.97 94 PRO A O 1
ATOM 724 N N . ARG A 1 95 ? -20.342 -8.990 17.431 1.00 53.53 95 ARG A N 1
ATOM 725 C CA . ARG A 1 95 ? -20.765 -8.340 16.196 1.00 53.53 95 ARG A CA 1
ATOM 726 C C . ARG A 1 95 ? -20.472 -9.339 15.092 1.00 53.53 95 ARG A C 1
ATOM 728 O O . ARG A 1 95 ? -19.312 -9.598 14.785 1.00 53.53 95 ARG A O 1
ATOM 735 N N . TYR A 1 96 ? -21.518 -9.939 14.536 1.00 45.03 96 TYR A N 1
ATOM 736 C CA . TYR A 1 96 ? -21.390 -10.775 13.354 1.00 45.03 96 TYR A CA 1
ATOM 737 C C . TYR A 1 96 ? -21.159 -9.833 12.173 1.00 45.03 96 TYR A C 1
ATOM 739 O O . TYR A 1 96 ? -22.059 -9.525 11.395 1.00 45.03 96 TYR A O 1
ATOM 747 N N . VAL A 1 97 ? -19.945 -9.286 12.106 1.00 48.91 97 VAL A N 1
ATOM 748 C CA . VAL A 1 97 ? -19.440 -8.621 10.918 1.00 48.91 97 VAL A CA 1
ATOM 749 C C . VAL A 1 97 ? -19.444 -9.720 9.868 1.00 48.91 97 VAL A C 1
ATOM 751 O O . VAL A 1 97 ? -18.796 -10.752 10.055 1.00 48.91 97 VAL A O 1
ATOM 754 N N . GLN A 1 98 ? -20.237 -9.557 8.807 1.00 44.09 98 GLN A N 1
ATOM 755 C CA . GLN A 1 98 ? -20.042 -10.316 7.577 1.00 44.09 98 GLN A CA 1
ATOM 756 C C . GLN A 1 98 ? -18.563 -10.155 7.241 1.00 44.09 98 GLN A C 1
ATOM 758 O O . GLN A 1 98 ? -18.151 -9.084 6.807 1.00 44.09 98 GLN A O 1
ATOM 763 N N . ARG A 1 99 ? -17.751 -11.162 7.579 1.00 48.91 99 ARG A N 1
ATOM 764 C CA . ARG A 1 99 ? -16.303 -11.116 7.429 1.00 48.91 99 ARG A CA 1
ATOM 765 C C . ARG A 1 99 ? -16.071 -11.110 5.929 1.00 48.91 99 ARG A C 1
ATOM 767 O O . ARG A 1 99 ? -16.067 -12.170 5.304 1.00 48.91 99 ARG A O 1
ATOM 774 N N . VAL A 1 100 ? -16.026 -9.913 5.344 1.00 54.56 100 VAL A N 1
ATOM 775 C CA . VAL A 1 100 ? -15.822 -9.721 3.914 1.00 54.56 100 VAL A CA 1
ATOM 776 C C . VAL A 1 100 ? -14.530 -10.453 3.607 1.00 54.56 100 VAL A C 1
ATOM 778 O O . VAL A 1 100 ? -13.481 -10.138 4.167 1.00 54.56 100 VAL A O 1
ATOM 781 N N . ALA A 1 101 ? -14.628 -11.509 2.802 1.00 64.56 101 ALA A N 1
ATOM 782 C CA . ALA A 1 101 ? -13.459 -12.261 2.397 1.00 64.56 101 ALA A CA 1
ATOM 783 C C . ALA A 1 101 ? -12.518 -11.279 1.696 1.00 64.56 101 ALA A C 1
ATOM 785 O O . ALA A 1 101 ? -12.860 -10.745 0.640 1.00 64.56 101 ALA A O 1
ATOM 786 N N . VAL A 1 102 ? -11.366 -11.010 2.309 1.00 73.81 102 VAL A N 1
ATOM 787 C CA . VAL A 1 102 ? -10.359 -10.117 1.744 1.00 73.81 102 VAL A CA 1
ATOM 788 C C . VAL A 1 102 ? -9.867 -10.739 0.443 1.00 73.81 102 VAL A C 1
ATOM 790 O O . VAL A 1 102 ? -9.120 -11.716 0.446 1.00 73.81 102 VAL A O 1
ATOM 793 N N . LYS A 1 103 ? -10.332 -10.194 -0.681 1.00 81.19 103 LYS A N 1
ATOM 794 C CA . LYS A 1 103 ? -9.858 -10.536 -2.021 1.00 81.19 103 LYS A CA 1
ATOM 795 C C . LYS A 1 103 ? -8.9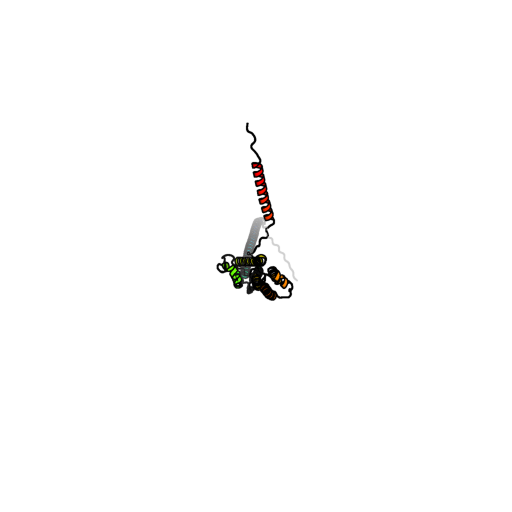18 -9.437 -2.474 1.00 81.19 103 LYS A C 1
ATOM 797 O O . LYS A 1 103 ? -9.347 -8.429 -3.031 1.00 81.19 103 LYS A O 1
ATOM 802 N N . LEU A 1 104 ? -7.634 -9.634 -2.203 1.00 86.44 104 LEU A N 1
ATOM 803 C CA . LEU A 1 104 ? -6.605 -8.762 -2.745 1.00 86.44 104 LEU A CA 1
ATOM 804 C C . LEU A 1 104 ? -6.405 -9.073 -4.236 1.00 86.44 104 LEU A C 1
ATOM 806 O O . LEU A 1 104 ? -6.424 -10.245 -4.619 1.00 86.44 104 LEU A O 1
ATOM 810 N N . PRO A 1 105 ? -6.243 -8.048 -5.087 1.00 86.81 105 PRO A N 1
ATOM 811 C CA . PRO A 1 105 ? -5.809 -8.251 -6.460 1.00 86.81 105 PRO A CA 1
ATOM 812 C C . PRO A 1 105 ? -4.340 -8.695 -6.492 1.00 86.81 105 PRO A C 1
ATOM 814 O O . PRO A 1 105 ? -3.588 -8.439 -5.548 1.00 86.81 105 PRO A O 1
ATOM 817 N N . ALA A 1 106 ? -3.919 -9.287 -7.613 1.00 89.06 106 ALA A N 1
ATOM 818 C CA . ALA A 1 106 ? -2.512 -9.602 -7.859 1.00 89.06 106 ALA A CA 1
ATOM 819 C C . ALA A 1 106 ? -1.625 -8.360 -7.665 1.00 89.06 106 ALA A C 1
ATOM 821 O O . ALA A 1 106 ? -2.042 -7.242 -7.985 1.00 89.06 106 ALA A O 1
ATOM 822 N N . PHE A 1 107 ? -0.420 -8.560 -7.129 1.00 91.19 107 PHE A N 1
ATOM 823 C CA . PHE A 1 107 ? 0.507 -7.475 -6.825 1.00 91.19 107 PHE A CA 1
ATOM 824 C C . PHE A 1 107 ? 0.951 -6.710 -8.082 1.00 91.19 107 PHE A C 1
ATOM 826 O O . PHE A 1 107 ? 1.164 -7.298 -9.143 1.00 91.19 107 PHE A O 1
ATOM 833 N N . TRP A 1 108 ? 1.090 -5.386 -7.967 1.00 88.00 108 TRP A N 1
ATOM 834 C CA . TRP A 1 108 ? 1.517 -4.516 -9.068 1.00 88.00 108 TRP A CA 1
ATOM 835 C C . TRP A 1 108 ? 2.959 -4.054 -8.862 1.00 88.00 108 TRP A C 1
ATOM 837 O O . TRP A 1 108 ? 3.208 -3.133 -8.085 1.00 88.00 108 TRP A O 1
ATOM 847 N N . LEU A 1 109 ? 3.890 -4.651 -9.610 1.00 83.44 109 LEU A N 1
ATOM 848 C CA . LEU A 1 109 ? 5.314 -4.287 -9.590 1.00 83.44 109 LEU A CA 1
ATOM 849 C C . LEU A 1 109 ? 5.561 -2.830 -10.000 1.00 83.44 109 LEU A C 1
ATOM 851 O O . LEU A 1 109 ? 6.435 -2.181 -9.440 1.00 83.44 109 LEU A O 1
ATOM 855 N N . ASP A 1 110 ? 4.774 -2.315 -10.946 1.00 78.25 110 ASP A N 1
ATOM 856 C CA . ASP A 1 110 ? 4.971 -0.970 -11.500 1.00 78.25 110 ASP A CA 1
ATOM 857 C C . ASP A 1 110 ? 4.396 0.135 -10.602 1.00 78.25 110 ASP A C 1
ATOM 859 O O . ASP A 1 110 ? 4.776 1.296 -10.704 1.00 78.25 110 ASP A O 1
ATOM 863 N N . LYS A 1 111 ? 3.409 -0.196 -9.755 1.00 84.81 111 LYS A N 1
ATOM 864 C CA . LYS A 1 111 ? 2.715 0.771 -8.885 1.00 84.81 111 LYS A CA 1
ATOM 865 C C . LYS A 1 111 ? 2.442 0.186 -7.497 1.00 84.81 111 LYS A C 1
ATOM 867 O O . LYS A 1 111 ? 1.277 0.125 -7.077 1.00 84.81 111 LYS A O 1
ATOM 872 N N . PRO A 1 112 ? 3.492 -0.193 -6.747 1.00 89.62 112 PRO A N 1
ATOM 873 C CA . PRO A 1 112 ? 3.338 -0.853 -5.455 1.00 89.62 112 PRO A CA 1
ATOM 874 C C . PRO A 1 112 ? 2.618 0.044 -4.441 1.00 89.62 112 PRO A C 1
ATOM 876 O O . PRO A 1 112 ? 1.742 -0.420 -3.717 1.00 89.62 112 PRO A O 1
ATOM 879 N N . ALA A 1 113 ? 2.897 1.353 -4.432 1.00 89.62 113 ALA A N 1
ATOM 880 C CA . ALA A 1 113 ? 2.264 2.295 -3.507 1.00 89.62 113 ALA A CA 1
ATOM 881 C C . ALA A 1 113 ? 0.733 2.369 -3.669 1.00 89.62 113 ALA A C 1
ATOM 883 O O . ALA A 1 113 ? 0.006 2.407 -2.675 1.00 89.62 113 ALA A O 1
ATOM 884 N N . ILE A 1 114 ? 0.240 2.349 -4.913 1.00 90.88 114 ILE A N 1
ATOM 885 C CA . ILE A 1 114 ? -1.201 2.380 -5.205 1.00 90.88 114 ILE A CA 1
ATOM 886 C C . ILE A 1 114 ? -1.851 1.051 -4.822 1.00 90.88 114 ILE A C 1
ATOM 888 O O . ILE A 1 114 ? -2.915 1.044 -4.205 1.00 90.88 114 ILE A O 1
ATOM 892 N N . TRP A 1 115 ? -1.190 -0.067 -5.131 1.00 94.38 115 TRP A N 1
ATOM 893 C CA . TRP A 1 115 ? -1.667 -1.388 -4.734 1.00 94.38 115 TRP A CA 1
ATOM 894 C C . TRP A 1 115 ? -1.795 -1.502 -3.208 1.00 94.38 115 TRP A C 1
ATOM 896 O O . TRP A 1 115 ? -2.835 -1.928 -2.709 1.00 94.38 115 TRP A O 1
ATOM 906 N N . PHE A 1 116 ? -0.797 -1.030 -2.450 1.00 95.12 116 PHE A N 1
ATOM 907 C CA . PHE A 1 116 ? -0.860 -1.017 -0.986 1.00 95.12 116 PHE A CA 1
ATOM 908 C C . PHE A 1 116 ? -1.974 -0.112 -0.454 1.00 95.12 116 PHE A C 1
ATOM 910 O O . PHE A 1 116 ? -2.645 -0.489 0.501 1.00 95.12 116 PHE A O 1
ATOM 917 N N . ALA A 1 117 ? -2.229 1.045 -1.074 1.00 93.38 117 ALA A N 1
ATOM 918 C CA . ALA A 1 117 ? -3.367 1.885 -0.697 1.00 93.38 117 ALA A CA 1
ATOM 919 C C . ALA A 1 117 ? -4.709 1.148 -0.880 1.00 93.38 117 ALA A C 1
ATOM 921 O O . ALA A 1 117 ? -5.594 1.242 -0.027 1.00 93.38 117 ALA A O 1
ATOM 922 N N . GLN A 1 118 ? -4.845 0.363 -1.952 1.00 93.31 118 GLN A N 1
ATOM 923 C CA . GLN A 1 118 ? -6.026 -0.470 -2.179 1.00 93.31 118 GLN A CA 1
ATOM 924 C C . GLN A 1 118 ? -6.114 -1.640 -1.187 1.00 93.31 118 GLN A C 1
ATOM 926 O O . GLN A 1 118 ? -7.201 -1.935 -0.686 1.00 93.31 118 GLN A O 1
ATOM 931 N N . ALA A 1 119 ? -4.989 -2.282 -0.867 1.00 93.50 119 ALA A N 1
ATOM 932 C CA . ALA A 1 119 ? -4.928 -3.354 0.122 1.00 93.50 119 ALA A CA 1
ATOM 933 C C . ALA A 1 119 ? -5.340 -2.866 1.522 1.00 93.50 119 ALA A C 1
ATOM 935 O O . ALA A 1 119 ? -6.145 -3.518 2.181 1.00 93.50 119 ALA A O 1
ATOM 936 N N . GLU A 1 120 ? -4.878 -1.686 1.949 1.00 93.50 120 GLU A N 1
ATOM 937 C CA . GLU A 1 120 ? -5.282 -1.070 3.224 1.00 93.50 120 GLU A CA 1
ATOM 938 C C . GLU A 1 120 ? -6.784 -0.803 3.289 1.00 93.50 120 GLU A C 1
ATOM 940 O O . GLU A 1 120 ? -7.407 -1.066 4.315 1.00 93.50 120 GLU A O 1
ATOM 945 N N . ALA A 1 121 ? -7.388 -0.337 2.191 1.00 91.06 121 ALA A N 1
ATOM 946 C CA . ALA A 1 121 ? -8.834 -0.158 2.128 1.00 91.06 121 ALA A CA 1
ATOM 947 C C . ALA A 1 121 ? -9.575 -1.497 2.297 1.00 91.06 121 ALA A C 1
ATOM 949 O O . ALA A 1 121 ? -10.573 -1.558 3.011 1.00 91.06 121 ALA A O 1
ATOM 950 N N . GLN A 1 122 ? -9.074 -2.586 1.702 1.00 91.50 122 GLN A N 1
ATOM 951 C CA . GLN A 1 122 ? -9.647 -3.926 1.891 1.00 91.50 122 GLN A CA 1
ATOM 952 C C . GLN A 1 122 ? -9.483 -4.433 3.328 1.00 91.50 122 GLN A C 1
ATOM 954 O O . GLN A 1 122 ? -10.422 -4.995 3.887 1.00 91.50 122 GLN A O 1
ATOM 959 N N . PHE A 1 123 ? -8.323 -4.209 3.949 1.00 92.12 123 PHE A N 1
ATOM 960 C CA . PHE A 1 123 ? -8.105 -4.567 5.350 1.00 92.12 123 PHE A CA 1
ATOM 961 C C . PHE A 1 123 ? -9.017 -3.778 6.289 1.00 92.12 123 PHE A C 1
ATOM 963 O O . PHE A 1 123 ? -9.581 -4.367 7.207 1.00 92.12 123 PHE A O 1
ATOM 970 N N . ALA A 1 124 ? -9.212 -2.483 6.029 1.00 90.75 124 ALA A N 1
ATOM 971 C CA . ALA A 1 124 ? -10.126 -1.639 6.791 1.00 90.75 124 ALA A CA 1
ATOM 972 C C . ALA A 1 124 ? -11.585 -2.108 6.663 1.00 90.75 124 ALA A C 1
ATOM 974 O O . ALA A 1 124 ? -12.290 -2.175 7.662 1.00 90.75 124 ALA A O 1
ATOM 975 N N . LEU A 1 125 ? -12.027 -2.497 5.461 1.00 89.69 125 LEU A N 1
ATOM 976 C CA . LEU A 1 125 ? -13.377 -3.035 5.241 1.00 89.69 125 LEU A CA 1
ATOM 977 C C . LEU A 1 125 ? -13.615 -4.392 5.923 1.00 89.69 125 LEU A C 1
ATOM 979 O O . LEU A 1 125 ? -14.759 -4.738 6.207 1.00 89.69 125 LEU A O 1
ATOM 983 N N . ALA A 1 126 ? -12.556 -5.165 6.165 1.00 87.38 126 ALA A N 1
ATOM 984 C CA . ALA A 1 126 ? -12.617 -6.473 6.814 1.00 87.38 126 ALA A CA 1
ATOM 985 C C . ALA A 1 126 ? -12.242 -6.441 8.310 1.00 87.38 126 ALA A C 1
ATOM 987 O O . ALA A 1 126 ? -12.051 -7.506 8.904 1.00 87.38 126 ALA A O 1
ATOM 988 N N . ASP A 1 127 ? -12.108 -5.247 8.904 1.00 88.62 127 ASP A N 1
ATOM 989 C CA . ASP A 1 127 ? -11.668 -5.024 10.290 1.00 88.62 127 ASP A CA 1
ATOM 990 C C . ASP A 1 127 ? -10.347 -5.747 10.647 1.00 88.62 127 ASP A C 1
ATOM 992 O O . ASP A 1 127 ? -10.114 -6.170 11.783 1.00 88.62 127 ASP A O 1
ATOM 996 N N . ILE A 1 128 ? -9.436 -5.895 9.676 1.00 88.06 128 ILE A N 1
ATOM 997 C CA . ILE A 1 128 ? -8.117 -6.497 9.900 1.00 88.06 128 ILE A CA 1
ATOM 998 C C . ILE A 1 128 ? -7.149 -5.426 10.399 1.00 88.06 128 ILE A C 1
ATOM 1000 O O . ILE A 1 128 ? -6.554 -4.672 9.628 1.00 88.06 128 ILE A O 1
ATOM 1004 N N . THR A 1 129 ? -6.953 -5.398 11.713 1.00 87.56 129 THR A N 1
ATOM 1005 C CA . THR A 1 129 ? -6.040 -4.464 12.393 1.00 87.56 129 THR A CA 1
ATOM 1006 C C . THR A 1 129 ? -4.703 -5.095 12.782 1.00 87.56 129 THR A C 1
ATOM 1008 O O . THR A 1 129 ? -3.739 -4.384 13.047 1.00 87.56 129 THR A O 1
ATOM 1011 N N . VAL A 1 130 ? -4.613 -6.428 12.785 1.00 89.88 130 VAL A N 1
ATOM 1012 C CA . VAL A 1 130 ? -3.417 -7.165 13.214 1.00 89.88 130 VAL A CA 1
ATOM 1013 C C . VAL A 1 130 ? -2.348 -7.157 12.116 1.00 89.88 130 VAL A C 1
ATOM 1015 O O . VAL A 1 130 ? -2.539 -7.764 11.060 1.00 89.88 130 VAL A O 1
ATOM 1018 N N . GLU A 1 131 ? -1.190 -6.545 12.394 1.00 91.31 131 GLU A N 1
ATOM 1019 C CA . GLU A 1 131 ? -0.035 -6.446 11.476 1.00 91.31 131 GLU A CA 1
ATOM 1020 C C . GLU A 1 131 ? 0.368 -7.797 10.876 1.00 91.31 131 GLU A C 1
ATOM 1022 O O . GLU A 1 131 ? 0.537 -7.920 9.666 1.00 91.31 131 GLU A O 1
ATOM 1027 N N . LEU A 1 132 ? 0.473 -8.838 11.706 1.00 90.19 132 LEU A N 1
ATOM 1028 C CA . LEU A 1 132 ? 0.874 -10.171 11.253 1.00 90.19 132 LEU A CA 1
ATOM 1029 C C . LEU A 1 132 ? -0.140 -10.783 10.268 1.00 90.19 132 LEU A C 1
ATOM 1031 O O . LEU A 1 132 ? 0.234 -11.485 9.334 1.00 90.19 132 LEU A O 1
ATOM 1035 N N . THR A 1 133 ? -1.431 -10.482 10.436 1.00 89.94 133 THR A N 1
ATOM 1036 C CA . THR A 1 133 ? -2.471 -10.953 9.508 1.00 89.94 133 THR A CA 1
ATOM 1037 C C . THR A 1 133 ? -2.365 -10.228 8.169 1.00 89.94 133 THR A C 1
ATOM 1039 O O . THR A 1 133 ? -2.398 -10.873 7.121 1.00 89.94 133 THR A O 1
ATOM 1042 N N . LYS A 1 134 ? -2.155 -8.903 8.187 1.00 91.56 134 LYS A N 1
ATOM 1043 C CA . LYS A 1 134 ? -1.889 -8.122 6.969 1.00 91.56 134 LYS A CA 1
ATOM 1044 C C . LYS A 1 134 ? -0.636 -8.622 6.243 1.00 91.56 134 LYS A C 1
ATOM 1046 O O . LYS A 1 134 ? -0.660 -8.777 5.026 1.00 91.56 134 LYS A O 1
ATOM 1051 N N . TYR A 1 135 ? 0.426 -8.933 6.986 1.00 91.69 135 TYR A N 1
ATOM 1052 C CA . TYR A 1 135 ? 1.686 -9.465 6.461 1.00 91.69 135 TYR A CA 1
ATOM 1053 C C . TYR A 1 135 ? 1.475 -10.758 5.660 1.00 91.69 135 TYR A C 1
ATOM 1055 O O . TYR A 1 135 ? 1.864 -10.827 4.494 1.00 91.69 135 TYR A O 1
ATOM 1063 N N . TYR A 1 136 ? 0.776 -11.745 6.231 1.00 90.69 136 TYR A N 1
ATOM 1064 C CA . TYR A 1 136 ? 0.481 -12.995 5.523 1.00 90.69 136 TYR A CA 1
ATOM 1065 C C . TYR A 1 136 ? -0.407 -12.789 4.293 1.00 90.69 136 TYR A C 1
ATOM 1067 O O . TYR A 1 136 ? -0.176 -13.415 3.256 1.00 90.69 136 TYR A O 1
ATOM 1075 N N . HIS A 1 137 ? -1.386 -11.883 4.372 1.00 91.50 137 HIS A N 1
ATOM 1076 C CA . HIS A 1 137 ? -2.199 -11.533 3.212 1.00 91.50 137 HIS A CA 1
ATOM 1077 C C . HIS A 1 137 ? -1.356 -10.952 2.078 1.00 91.50 137 HIS A C 1
ATOM 1079 O O . HIS A 1 137 ? -1.527 -11.374 0.940 1.00 91.50 137 HIS A O 1
ATOM 1085 N N . VAL A 1 138 ? -0.427 -10.041 2.369 1.00 92.81 138 VAL A N 1
ATOM 1086 C CA . VAL A 1 138 ? 0.440 -9.451 1.340 1.00 92.81 138 VAL A CA 1
ATOM 1087 C C . VAL A 1 138 ? 1.358 -10.495 0.722 1.00 92.81 138 VAL A C 1
ATOM 1089 O O . VAL A 1 138 ? 1.378 -10.604 -0.498 1.00 92.81 138 VAL A O 1
ATOM 1092 N N . ILE A 1 139 ? 2.061 -11.297 1.528 1.00 91.50 139 ILE A N 1
ATOM 1093 C CA . ILE A 1 139 ? 3.003 -12.308 1.013 1.00 91.50 139 ILE A CA 1
ATOM 1094 C C . ILE A 1 139 ? 2.315 -13.300 0.083 1.00 91.50 139 ILE A C 1
ATOM 1096 O O . ILE A 1 139 ? 2.884 -13.671 -0.936 1.00 91.50 139 ILE A O 1
ATOM 1100 N N . SER A 1 140 ? 1.066 -13.670 0.381 1.00 89.94 140 SER A N 1
ATOM 1101 C CA . SER A 1 140 ? 0.287 -14.564 -0.483 1.00 89.94 140 SER A CA 1
ATOM 1102 C C . SER A 1 140 ? 0.019 -14.009 -1.889 1.00 89.94 140 SER A C 1
ATOM 1104 O O . SER A 1 140 ? -0.338 -14.773 -2.780 1.00 89.94 140 SER A O 1
ATOM 1106 N N . GLN A 1 141 ? 0.156 -12.693 -2.082 1.00 92.38 141 GLN A N 1
ATOM 1107 C CA . GLN A 1 141 ? -0.085 -12.010 -3.355 1.00 92.38 141 GLN A CA 1
ATOM 1108 C C . GLN A 1 141 ? 1.200 -11.631 -4.096 1.00 92.38 141 GLN A C 1
ATOM 1110 O O . GLN A 1 141 ? 1.111 -11.173 -5.237 1.00 92.38 141 GLN A O 1
ATOM 1115 N N . LEU A 1 142 ? 2.372 -11.781 -3.468 1.00 91.94 142 LEU A N 1
ATOM 1116 C CA . LEU A 1 142 ? 3.648 -11.449 -4.097 1.00 91.94 142 LEU A CA 1
ATOM 1117 C C . LEU A 1 142 ? 4.021 -12.525 -5.117 1.00 91.94 142 LEU A C 1
ATOM 1119 O O . LEU A 1 142 ? 3.976 -13.723 -4.837 1.00 91.94 142 LEU A O 1
ATOM 1123 N N . ASP A 1 143 ? 4.412 -12.087 -6.308 1.00 89.31 143 ASP A N 1
ATOM 1124 C CA . ASP A 1 143 ? 5.024 -12.954 -7.304 1.00 89.31 143 ASP A CA 1
ATOM 1125 C C . ASP A 1 143 ? 6.513 -13.162 -6.992 1.00 89.31 143 ASP A C 1
ATOM 1127 O O . ASP A 1 143 ? 7.096 -12.460 -6.169 1.00 89.31 143 ASP A O 1
ATOM 1131 N N . VAL A 1 144 ? 7.156 -14.121 -7.668 1.00 88.25 144 VAL A N 1
ATOM 1132 C CA . VAL A 1 144 ? 8.575 -14.456 -7.426 1.00 88.25 144 VAL A CA 1
ATOM 1133 C C . VAL A 1 144 ? 9.474 -13.223 -7.545 1.00 88.25 144 VAL A C 1
ATOM 1135 O O . VAL A 1 144 ? 10.402 -13.070 -6.762 1.00 88.25 144 VAL A O 1
ATOM 1138 N N . ARG A 1 145 ? 9.176 -12.314 -8.482 1.00 86.44 145 ARG A N 1
ATOM 1139 C CA . ARG A 1 145 ? 9.954 -11.085 -8.671 1.00 86.44 145 ARG A CA 1
ATOM 1140 C C . ARG A 1 145 ? 9.820 -10.135 -7.485 1.00 86.44 145 ARG A C 1
ATOM 1142 O O . ARG A 1 145 ? 10.842 -9.704 -6.967 1.00 86.44 145 ARG A O 1
ATOM 1149 N N . ALA A 1 146 ? 8.600 -9.837 -7.034 1.00 86.88 146 ALA A N 1
ATOM 1150 C CA . ALA A 1 146 ? 8.400 -8.996 -5.856 1.00 86.88 146 ALA A CA 1
ATOM 1151 C C . ALA A 1 146 ? 8.943 -9.658 -4.583 1.00 86.88 146 ALA A C 1
ATOM 1153 O O . ALA A 1 146 ? 9.496 -8.968 -3.733 1.00 86.88 146 ALA A O 1
ATOM 1154 N N . ALA A 1 147 ? 8.821 -10.983 -4.450 1.00 89.62 147 ALA A N 1
ATOM 1155 C CA . ALA A 1 147 ? 9.337 -11.712 -3.293 1.00 89.62 147 ALA A CA 1
ATOM 1156 C C . ALA A 1 147 ? 10.872 -11.662 -3.218 1.00 89.62 147 ALA A C 1
ATOM 1158 O O . ALA A 1 147 ? 11.405 -11.474 -2.128 1.00 89.62 147 ALA A O 1
ATOM 1159 N N . SER A 1 148 ? 11.578 -11.769 -4.352 1.00 89.06 148 SER A N 1
ATOM 1160 C CA . SER A 1 148 ? 13.042 -11.632 -4.398 1.00 89.06 148 SER A CA 1
ATOM 1161 C C . SER A 1 148 ? 13.525 -10.264 -3.912 1.00 89.06 148 SER A C 1
ATOM 1163 O O . SER A 1 148 ? 14.563 -10.181 -3.265 1.00 89.06 148 SER A O 1
ATOM 1165 N N . GLU A 1 149 ? 12.759 -9.195 -4.148 1.00 88.44 149 GLU A N 1
ATOM 1166 C CA . GLU A 1 149 ? 13.103 -7.854 -3.656 1.00 88.44 149 GLU A CA 1
ATOM 1167 C C . GLU A 1 149 ? 13.028 -7.739 -2.131 1.00 88.44 149 GLU A C 1
ATOM 1169 O O . GLU A 1 149 ? 13.565 -6.788 -1.581 1.00 88.44 149 GLU A O 1
ATOM 1174 N N . VAL A 1 150 ? 12.381 -8.665 -1.419 1.00 89.69 150 VAL A N 1
ATOM 1175 C CA . VAL A 1 150 ? 12.231 -8.645 0.050 1.00 89.69 150 VAL A CA 1
ATOM 1176 C C . VAL A 1 150 ? 12.483 -10.015 0.683 1.00 89.69 150 VAL A C 1
ATOM 1178 O O . VAL A 1 150 ? 11.918 -10.349 1.725 1.00 89.69 150 VAL A O 1
ATOM 1181 N N . GLU A 1 151 ? 13.353 -10.815 0.064 1.00 90.44 151 GLU A N 1
ATOM 1182 C CA . GLU A 1 151 ? 13.690 -12.171 0.511 1.00 90.44 151 GLU A CA 1
ATOM 1183 C C . GLU A 1 151 ? 14.204 -12.203 1.959 1.00 90.44 151 GLU A C 1
ATOM 1185 O O . GLU A 1 151 ? 13.858 -13.100 2.728 1.00 90.44 151 GLU A O 1
ATOM 1190 N N . ASP A 1 152 ? 14.978 -11.193 2.356 1.00 89.06 152 ASP A N 1
ATOM 1191 C CA . ASP A 1 152 ? 15.493 -11.006 3.713 1.00 89.06 152 ASP A CA 1
ATOM 1192 C C . ASP A 1 152 ? 14.372 -10.830 4.746 1.00 89.06 152 ASP A C 1
ATOM 1194 O O . ASP A 1 152 ? 14.436 -11.397 5.835 1.00 89.06 152 ASP A O 1
ATOM 1198 N N . ILE A 1 153 ? 13.313 -10.104 4.385 1.00 87.56 153 ILE A N 1
ATOM 1199 C CA . ILE A 1 153 ? 12.152 -9.859 5.251 1.00 87.56 153 ILE A CA 1
ATOM 1200 C C . ILE A 1 153 ? 11.271 -11.103 5.330 1.00 87.56 153 ILE A C 1
ATOM 1202 O O . ILE A 1 153 ? 10.747 -11.416 6.395 1.00 87.56 153 ILE A O 1
ATOM 1206 N N . ILE A 1 154 ? 11.115 -11.826 4.219 1.00 87.62 154 ILE A N 1
ATOM 1207 C CA . ILE A 1 154 ? 10.320 -13.059 4.181 1.00 87.62 154 ILE A CA 1
ATOM 1208 C C . ILE A 1 154 ? 11.013 -14.171 4.980 1.00 87.62 154 ILE A C 1
ATOM 1210 O O . ILE A 1 154 ? 10.355 -14.881 5.741 1.00 87.62 154 ILE A O 1
ATOM 1214 N N . SER A 1 155 ? 12.333 -14.306 4.831 1.00 86.38 155 SER A N 1
ATOM 1215 C CA . SER A 1 155 ? 13.134 -15.341 5.497 1.00 86.38 155 SER A CA 1
ATOM 1216 C C . SER A 1 155 ? 13.357 -15.051 6.979 1.00 86.38 155 SER A C 1
ATOM 1218 O O . SER A 1 155 ? 13.425 -15.973 7.790 1.00 86.38 155 SER A O 1
ATOM 1220 N N . SER A 1 156 ? 13.460 -13.773 7.344 1.00 85.44 156 SER A N 1
ATOM 1221 C CA . SER A 1 156 ? 13.646 -13.326 8.720 1.0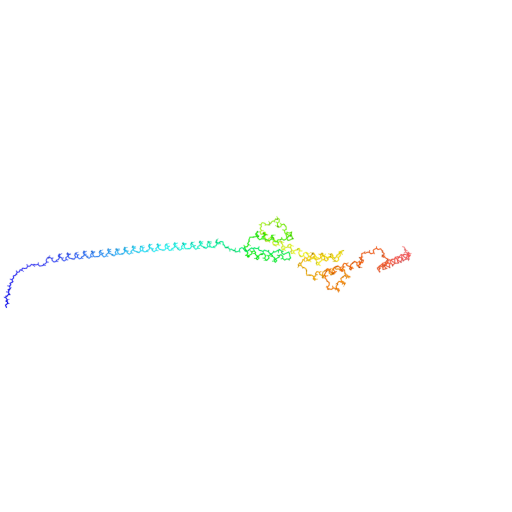0 85.44 156 SER A CA 1
ATOM 1222 C C . SER A 1 156 ? 12.655 -12.203 9.048 1.00 85.44 156 SER A C 1
ATOM 1224 O O . SER A 1 156 ? 13.037 -11.028 9.055 1.00 85.44 156 SER A O 1
ATOM 1226 N N . PRO A 1 157 ? 11.385 -12.537 9.347 1.00 79.31 157 PRO A N 1
ATOM 1227 C CA . PRO A 1 157 ? 10.362 -11.535 9.607 1.00 79.31 157 PRO A CA 1
ATOM 1228 C C . PRO A 1 157 ? 10.717 -10.690 10.840 1.00 79.31 157 PRO A C 1
ATOM 1230 O O . PRO A 1 157 ? 11.026 -11.247 11.899 1.00 79.31 157 PRO A O 1
ATOM 1233 N N . PRO A 1 158 ? 10.663 -9.349 10.743 1.00 80.25 158 PRO A N 1
ATOM 1234 C CA . PRO A 1 158 ? 10.902 -8.485 11.889 1.00 80.25 158 PRO A CA 1
ATOM 1235 C C . PRO A 1 158 ? 9.820 -8.698 12.957 1.00 80.25 158 PRO A C 1
ATOM 1237 O O . PRO A 1 158 ? 8.636 -8.842 12.646 1.00 80.25 158 PRO A O 1
ATOM 1240 N N . GLY A 1 159 ? 10.238 -8.731 14.227 1.00 74.69 159 GLY A N 1
ATOM 1241 C CA . GLY A 1 159 ? 9.353 -9.039 15.358 1.00 74.69 159 GLY A CA 1
ATOM 1242 C C . GLY A 1 159 ? 8.300 -7.965 15.647 1.00 74.69 159 GLY A C 1
ATOM 1243 O O . GLY A 1 159 ? 7.212 -8.288 16.117 1.00 74.69 159 GLY A O 1
ATOM 1244 N N . GLU A 1 160 ? 8.586 -6.703 15.319 1.00 84.25 160 GLU A N 1
ATOM 1245 C CA . GLU A 1 160 ? 7.645 -5.588 15.441 1.00 84.25 160 GLU A CA 1
ATOM 1246 C C . GLU A 1 160 ? 7.251 -5.057 14.055 1.00 84.25 160 GLU A C 1
ATOM 1248 O O . GLU A 1 160 ? 8.093 -4.867 13.177 1.00 84.25 160 GLU A O 1
ATOM 1253 N N . PHE A 1 161 ? 5.951 -4.812 13.865 1.00 88.75 161 PHE A N 1
ATOM 1254 C CA . PHE A 1 161 ? 5.356 -4.242 12.645 1.00 88.75 161 PHE A CA 1
ATOM 1255 C C . PHE A 1 161 ? 5.788 -4.924 11.326 1.00 88.75 161 PHE A C 1
ATOM 1257 O O . PHE A 1 161 ? 6.317 -4.263 10.424 1.00 88.75 161 PHE A O 1
ATOM 1264 N N . PRO A 1 162 ? 5.578 -6.248 11.174 1.00 89.25 162 PRO A N 1
ATOM 1265 C CA . PRO A 1 162 ? 6.029 -6.995 9.999 1.00 89.25 162 PRO A CA 1
ATOM 1266 C C . PRO A 1 162 ? 5.425 -6.486 8.686 1.00 89.25 162 PRO A C 1
ATOM 1268 O O . PRO A 1 162 ? 6.119 -6.406 7.674 1.00 89.25 162 PRO A O 1
ATOM 1271 N N . TYR A 1 163 ? 4.151 -6.090 8.693 1.00 92.69 163 TYR A N 1
ATOM 1272 C CA . TYR A 1 163 ? 3.482 -5.574 7.503 1.00 92.69 163 TYR A CA 1
ATOM 1273 C C . TYR A 1 163 ? 3.991 -4.181 7.125 1.00 92.69 163 TYR A C 1
ATOM 1275 O O . TYR A 1 163 ? 4.304 -3.940 5.959 1.00 92.69 163 TYR A O 1
ATOM 1283 N N . THR A 1 164 ? 4.120 -3.282 8.100 1.00 93.31 164 THR A N 1
ATOM 1284 C CA . THR A 1 164 ? 4.614 -1.919 7.857 1.00 93.31 164 THR A CA 1
ATOM 1285 C C . THR A 1 164 ? 6.030 -1.936 7.279 1.00 93.31 164 THR A C 1
ATOM 1287 O O . THR A 1 164 ? 6.289 -1.277 6.269 1.00 93.31 164 THR A O 1
ATOM 1290 N N . ASN A 1 165 ? 6.919 -2.754 7.853 1.00 93.12 165 ASN A N 1
ATOM 1291 C CA . ASN A 1 165 ? 8.277 -2.939 7.342 1.00 93.12 165 ASN A CA 1
ATOM 1292 C C . ASN A 1 165 ? 8.280 -3.519 5.922 1.00 93.12 165 ASN A C 1
ATOM 1294 O O . ASN A 1 165 ? 8.957 -2.985 5.045 1.00 93.12 165 ASN A O 1
ATOM 1298 N N . LEU A 1 166 ? 7.494 -4.573 5.670 1.00 93.12 166 LEU A N 1
ATOM 1299 C CA . LEU A 1 166 ? 7.377 -5.185 4.344 1.00 93.12 166 LEU A CA 1
ATOM 1300 C C . LEU A 1 166 ? 6.903 -4.171 3.294 1.00 93.12 166 LEU A C 1
ATOM 1302 O O . LEU A 1 166 ? 7.516 -4.041 2.235 1.00 93.12 166 LEU A O 1
ATOM 1306 N N . ARG A 1 167 ? 5.835 -3.426 3.599 1.00 94.19 167 ARG A N 1
ATOM 1307 C CA . ARG A 1 167 ? 5.267 -2.395 2.723 1.00 94.19 167 ARG A CA 1
ATOM 1308 C C . ARG A 1 167 ? 6.297 -1.322 2.387 1.00 94.19 167 ARG A C 1
ATOM 1310 O O . ARG A 1 167 ? 6.463 -0.989 1.216 1.00 94.19 167 ARG A O 1
ATOM 1317 N N . GLN A 1 168 ? 6.969 -0.782 3.401 1.00 92.88 168 GLN A N 1
ATOM 1318 C CA . GLN A 1 168 ? 7.971 0.261 3.212 1.00 92.88 168 GLN A CA 1
ATOM 1319 C C . GLN A 1 168 ? 9.115 -0.236 2.327 1.00 92.88 168 GLN A C 1
ATOM 1321 O O . GLN A 1 168 ? 9.449 0.405 1.335 1.00 92.88 168 GLN A O 1
ATOM 1326 N N . ARG A 1 169 ? 9.663 -1.414 2.633 1.00 92.12 169 ARG A N 1
A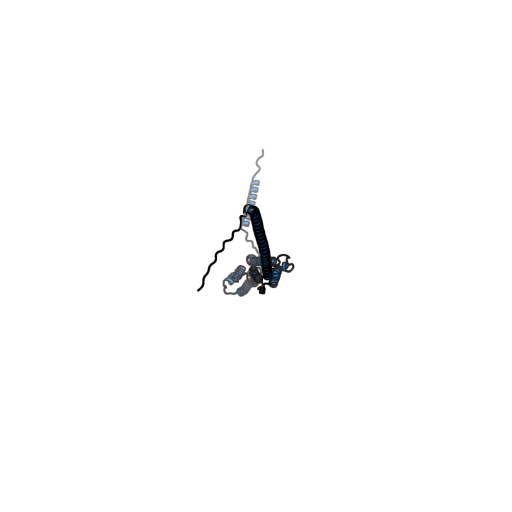TOM 1327 C CA . ARG A 1 169 ? 10.806 -1.973 1.907 1.00 92.12 169 ARG A CA 1
ATOM 1328 C C . ARG A 1 169 ? 10.482 -2.346 0.468 1.00 92.12 169 ARG A C 1
ATOM 1330 O O . ARG A 1 169 ? 11.298 -2.065 -0.405 1.00 92.12 169 ARG A O 1
ATOM 1337 N N . LEU A 1 170 ? 9.300 -2.907 0.207 1.00 92.31 170 LEU A N 1
ATOM 1338 C CA . LEU A 1 170 ? 8.840 -3.169 -1.160 1.00 92.31 170 LEU A CA 1
ATOM 1339 C C . LEU A 1 170 ? 8.742 -1.877 -1.969 1.00 92.31 170 LEU A C 1
ATOM 1341 O O . LEU A 1 170 ? 9.236 -1.827 -3.089 1.00 92.31 170 LEU A O 1
ATOM 1345 N N . ILE A 1 171 ? 8.137 -0.827 -1.406 1.00 91.19 171 ILE A N 1
ATOM 1346 C CA . ILE A 1 171 ? 8.014 0.462 -2.098 1.00 91.19 171 ILE A CA 1
ATOM 1347 C C . ILE A 1 171 ? 9.400 1.076 -2.337 1.00 91.19 171 ILE A C 1
ATOM 1349 O O . ILE A 1 171 ? 9.680 1.515 -3.445 1.00 91.19 171 ILE A O 1
ATOM 1353 N N . GLU A 1 172 ? 10.282 1.085 -1.338 1.00 91.38 172 GLU A N 1
ATOM 1354 C CA . GLU A 1 172 ? 11.633 1.649 -1.459 1.00 91.38 172 GLU A CA 1
ATOM 1355 C C . GLU A 1 172 ? 12.479 0.930 -2.519 1.00 91.38 172 GLU A C 1
ATOM 1357 O O . GLU A 1 172 ? 13.062 1.580 -3.390 1.00 91.38 172 GLU A O 1
ATOM 1362 N N . ARG A 1 173 ? 12.552 -0.406 -2.463 1.00 89.25 173 ARG A N 1
ATOM 1363 C CA . ARG A 1 173 ? 13.408 -1.198 -3.360 1.00 89.25 173 ARG A CA 1
ATOM 1364 C C . ARG A 1 173 ? 12.888 -1.189 -4.792 1.00 89.25 173 ARG A C 1
ATOM 1366 O O . ARG A 1 173 ? 13.675 -0.961 -5.709 1.00 89.25 173 ARG A O 1
ATOM 1373 N N . LEU A 1 174 ? 11.573 -1.328 -4.985 1.00 86.19 174 LEU A N 1
ATOM 1374 C CA . LEU A 1 174 ? 10.973 -1.263 -6.319 1.00 86.19 174 LEU A CA 1
ATOM 1375 C C . LEU A 1 174 ? 11.122 0.130 -6.943 1.00 86.19 174 LEU A C 1
ATOM 1377 O O . LEU A 1 174 ? 11.518 0.212 -8.102 1.00 86.19 174 LEU A O 1
ATOM 1381 N N . SER A 1 175 ? 10.907 1.210 -6.183 1.00 84.94 175 SER A N 1
ATOM 1382 C CA . SER A 1 175 ? 11.125 2.575 -6.687 1.00 84.94 175 SER A CA 1
ATOM 1383 C C . SER A 1 175 ? 12.595 2.833 -7.029 1.00 84.94 175 SER A C 1
ATOM 1385 O O . SER A 1 175 ? 12.895 3.381 -8.082 1.00 84.94 175 SER A O 1
ATOM 1387 N N . THR A 1 176 ? 13.536 2.388 -6.189 1.00 80.19 176 THR A N 1
ATOM 1388 C CA . THR A 1 176 ? 14.979 2.551 -6.461 1.00 80.19 176 THR A CA 1
ATOM 1389 C C . THR A 1 176 ? 15.404 1.767 -7.707 1.00 80.19 176 THR A C 1
ATOM 1391 O O . THR A 1 176 ? 16.171 2.265 -8.533 1.00 80.19 176 THR A O 1
ATOM 1394 N N . SER A 1 177 ? 14.892 0.543 -7.863 1.00 79.31 177 SER A N 1
ATOM 1395 C CA . SER A 1 177 ? 15.115 -0.292 -9.047 1.00 79.31 177 SER A CA 1
ATOM 1396 C C . SER A 1 177 ? 14.539 0.364 -10.306 1.00 79.31 177 SER A C 1
ATOM 1398 O O . SER A 1 177 ? 15.212 0.428 -11.336 1.00 79.31 177 SER A O 1
ATOM 1400 N N . GLU A 1 178 ? 13.334 0.935 -10.226 1.00 78.00 178 GLU A N 1
ATOM 1401 C CA . GLU A 1 178 ? 12.725 1.709 -11.313 1.00 78.00 178 GLU A CA 1
ATOM 1402 C C . GLU A 1 178 ? 13.570 2.936 -11.683 1.00 78.00 178 GLU A C 1
ATOM 1404 O O . GLU A 1 178 ? 13.909 3.119 -12.853 1.00 78.00 178 GLU A O 1
ATOM 1409 N N . GLU A 1 179 ? 13.977 3.745 -10.704 1.00 79.06 179 GLU A N 1
ATOM 1410 C CA . GLU A 1 179 ? 14.829 4.918 -10.919 1.00 79.06 179 GLU A CA 1
ATOM 1411 C C . GLU A 1 179 ? 16.156 4.548 -11.584 1.00 79.06 179 GLU A C 1
ATOM 1413 O O . GLU A 1 179 ? 16.604 5.235 -12.508 1.00 79.06 179 GLU A O 1
ATOM 1418 N N . HIS A 1 180 ? 16.779 3.449 -11.149 1.00 77.75 180 HIS A N 1
ATOM 1419 C CA . HIS A 1 180 ? 18.003 2.943 -11.758 1.00 77.75 180 HIS A CA 1
ATOM 1420 C C . HIS A 1 180 ? 17.775 2.551 -13.220 1.00 77.75 180 HIS A C 1
ATOM 1422 O O . HIS A 1 180 ? 18.542 2.963 -14.088 1.00 77.75 180 HIS A O 1
ATOM 1428 N N . ARG A 1 181 ? 16.682 1.840 -13.521 1.00 75.94 181 ARG A N 1
ATOM 1429 C CA . ARG A 1 181 ? 16.322 1.453 -14.894 1.00 75.94 181 ARG A CA 1
ATOM 1430 C C . ARG A 1 181 ? 16.047 2.661 -15.781 1.00 75.94 181 ARG A C 1
ATOM 1432 O O . ARG A 1 181 ? 16.510 2.698 -16.918 1.00 75.94 181 ARG A O 1
ATOM 1439 N N . VAL A 1 182 ? 15.325 3.663 -15.279 1.00 76.81 182 VAL A N 1
ATOM 1440 C CA . VAL A 1 182 ? 15.064 4.914 -16.009 1.00 76.81 182 VAL A CA 1
ATOM 1441 C C . VAL A 1 182 ? 16.368 5.665 -16.266 1.00 76.81 182 VAL A C 1
ATOM 1443 O O . VAL A 1 182 ? 16.605 6.113 -17.387 1.00 76.81 182 VAL A O 1
ATOM 1446 N N . ARG A 1 183 ? 17.249 5.767 -15.266 1.00 76.25 183 ARG A N 1
ATOM 1447 C CA . ARG A 1 183 ? 18.564 6.400 -15.426 1.00 76.25 183 ARG A CA 1
ATOM 1448 C C . ARG A 1 183 ? 19.416 5.665 -16.461 1.00 76.25 183 ARG A C 1
ATOM 1450 O O . ARG A 1 183 ? 19.949 6.313 -17.360 1.00 76.25 183 ARG A O 1
ATOM 1457 N N . GLN A 1 184 ? 19.457 4.338 -16.385 1.00 78.00 184 GLN A N 1
ATOM 1458 C CA . GLN A 1 184 ? 20.182 3.487 -17.323 1.00 78.00 184 GLN A CA 1
ATOM 1459 C C . GLN A 1 184 ? 19.669 3.675 -18.759 1.00 78.00 184 GLN A C 1
ATOM 1461 O O . GLN A 1 184 ? 20.458 3.888 -19.678 1.00 78.00 184 GLN A O 1
ATOM 1466 N N . LEU A 1 185 ? 18.344 3.704 -18.950 1.00 80.25 185 LEU A N 1
ATOM 1467 C CA . LEU A 1 185 ? 17.719 3.975 -20.249 1.00 80.25 185 LEU A CA 1
ATOM 1468 C C . LEU A 1 185 ? 18.085 5.357 -20.803 1.00 80.25 185 LEU A C 1
ATOM 1470 O O . LEU A 1 185 ? 18.312 5.499 -22.004 1.00 80.25 185 LEU A O 1
ATOM 1474 N N . LEU A 1 186 ? 18.115 6.390 -19.960 1.00 75.56 186 LEU A N 1
ATOM 1475 C CA . LEU A 1 186 ? 18.337 7.767 -20.404 1.00 75.56 186 LEU A CA 1
ATOM 1476 C C . LEU A 1 186 ? 19.814 8.083 -20.676 1.00 75.56 186 LEU A C 1
ATOM 1478 O O . LEU A 1 186 ? 20.109 8.832 -21.619 1.00 75.56 186 LEU A O 1
ATOM 1482 N N . HIS A 1 187 ? 20.731 7.541 -19.875 1.00 72.38 187 HIS A N 1
ATOM 1483 C CA . HIS A 1 187 ? 22.124 7.989 -19.847 1.00 72.38 187 HIS A CA 1
ATOM 1484 C C . HIS A 1 187 ? 23.152 6.914 -20.190 1.00 72.38 187 HIS A C 1
ATOM 1486 O O . HIS A 1 187 ? 24.041 7.217 -20.984 1.00 72.38 187 HIS A O 1
ATOM 1492 N N . ASP A 1 188 ? 23.013 5.696 -19.670 1.00 65.62 188 ASP A N 1
ATOM 1493 C CA . ASP A 1 188 ? 24.140 4.755 -19.601 1.00 65.62 188 ASP A CA 1
ATOM 1494 C C . ASP A 1 188 ? 24.177 3.727 -20.746 1.00 65.62 188 ASP A C 1
ATOM 1496 O O . ASP A 1 188 ? 25.192 3.063 -20.946 1.00 65.62 188 ASP A O 1
ATOM 1500 N N . GLU A 1 189 ? 23.096 3.581 -21.522 1.00 71.69 189 GLU A N 1
ATOM 1501 C CA . GLU A 1 189 ? 23.023 2.543 -22.555 1.00 71.69 189 GLU A CA 1
ATOM 1502 C C . GLU A 1 189 ? 23.462 3.041 -23.948 1.00 71.69 189 GLU A C 1
ATOM 1504 O O . GLU A 1 189 ? 22.806 3.867 -24.595 1.00 71.69 189 GLU A O 1
ATOM 1509 N N . GLU A 1 190 ? 24.564 2.478 -24.445 1.00 72.50 190 GLU A N 1
ATOM 1510 C CA . GLU A 1 190 ? 25.085 2.690 -25.798 1.00 72.50 190 GLU A CA 1
ATOM 1511 C C . GLU A 1 190 ? 24.836 1.461 -26.687 1.00 72.50 190 GLU A C 1
ATOM 1513 O O . GLU A 1 190 ? 24.751 0.328 -26.209 1.00 72.50 190 GLU A O 1
ATOM 1518 N N . LEU A 1 191 ? 24.733 1.674 -28.005 1.00 72.44 191 LEU A N 1
ATOM 1519 C CA . LEU A 1 191 ? 24.559 0.584 -28.972 1.00 72.44 191 LEU A CA 1
ATOM 1520 C C . LEU A 1 191 ? 25.750 -0.401 -28.947 1.00 72.44 191 LEU A C 1
ATOM 1522 O O . LEU A 1 191 ? 25.551 -1.608 -29.093 1.00 72.44 191 LEU A O 1
ATOM 1526 N N . GLY A 1 192 ? 26.971 0.104 -28.727 1.00 73.56 192 GLY A N 1
ATOM 1527 C CA . GLY A 1 192 ? 28.208 -0.684 -28.762 1.00 73.56 192 GLY A CA 1
ATOM 1528 C C . GLY A 1 192 ? 28.370 -1.447 -30.083 1.00 73.56 192 GLY A C 1
ATOM 1529 O O . GLY A 1 192 ? 28.041 -0.926 -31.146 1.00 73.56 192 GLY A O 1
ATOM 1530 N N . ASP A 1 193 ? 28.809 -2.706 -29.996 1.00 72.00 193 ASP A N 1
ATOM 1531 C CA . ASP A 1 193 ? 28.917 -3.639 -31.133 1.00 72.00 193 ASP A CA 1
ATOM 1532 C C . ASP A 1 193 ? 27.617 -4.433 -31.393 1.00 72.00 193 ASP A C 1
ATOM 1534 O O . ASP A 1 193 ? 27.596 -5.394 -32.168 1.00 72.00 193 ASP A O 1
ATOM 1538 N N . ARG A 1 194 ? 26.517 -4.098 -30.705 1.00 79.56 194 ARG A N 1
ATOM 1539 C CA . ARG A 1 194 ? 25.263 -4.857 -30.801 1.00 79.56 194 ARG A CA 1
ATOM 1540 C C . ARG A 1 194 ? 24.518 -4.494 -32.079 1.00 79.56 194 ARG A C 1
ATOM 1542 O O . ARG A 1 194 ? 24.475 -3.336 -32.496 1.00 79.56 194 ARG A O 1
ATOM 1549 N N . LYS A 1 195 ? 23.825 -5.480 -32.654 1.00 86.06 195 LYS A N 1
ATOM 1550 C CA . LYS A 1 195 ? 22.878 -5.213 -33.742 1.00 86.06 195 LYS A CA 1
ATOM 1551 C C . LYS A 1 195 ? 21.736 -4.307 -33.246 1.00 86.06 195 LYS A C 1
ATOM 1553 O O . LYS A 1 195 ? 21.260 -4.506 -32.120 1.00 86.06 195 LYS A O 1
ATOM 1558 N N . PRO A 1 196 ? 21.250 -3.360 -34.066 1.00 85.62 196 PRO A N 1
ATOM 1559 C CA . PRO A 1 196 ? 20.095 -2.523 -33.743 1.00 85.62 196 PRO A CA 1
ATOM 1560 C C . PRO A 1 196 ? 18.878 -3.287 -33.186 1.00 85.62 196 PRO A C 1
ATOM 1562 O O . PRO A 1 196 ? 18.242 -2.806 -32.242 1.00 85.62 196 PRO A O 1
ATOM 1565 N N . SER A 1 197 ? 18.576 -4.490 -33.692 1.00 87.44 197 SER A N 1
ATOM 1566 C CA . SER A 1 197 ? 17.498 -5.354 -33.174 1.00 87.44 197 SER A CA 1
ATOM 1567 C C . SER A 1 197 ? 17.761 -5.937 -31.786 1.00 87.44 197 SER A C 1
ATOM 1569 O O . SER A 1 197 ? 16.857 -5.986 -30.944 1.00 87.44 197 SER A O 1
ATOM 1571 N N . GLN A 1 198 ? 19.000 -6.335 -31.501 1.00 86.62 198 GLN A N 1
ATOM 1572 C CA . GLN A 1 198 ? 19.404 -6.824 -30.183 1.00 86.62 198 GLN A CA 1
ATOM 1573 C C . GLN A 1 198 ? 19.333 -5.699 -29.152 1.00 86.62 198 GLN A C 1
ATOM 1575 O O . GLN A 1 198 ? 18.814 -5.892 -28.053 1.00 86.62 198 GLN A O 1
ATOM 1580 N N . PHE A 1 199 ? 19.781 -4.504 -29.534 1.00 87.50 199 PHE A N 1
ATOM 1581 C CA . PHE A 1 199 ? 19.687 -3.317 -28.696 1.00 87.50 199 PHE A CA 1
ATOM 1582 C C . PHE A 1 199 ? 18.237 -2.921 -28.415 1.00 87.50 199 PHE A C 1
ATOM 1584 O O . PHE A 1 199 ? 17.896 -2.619 -27.275 1.00 87.50 199 PHE A O 1
ATOM 1591 N N . LEU A 1 200 ? 17.347 -3.019 -29.408 1.00 86.75 200 LEU A N 1
ATOM 1592 C CA . LEU A 1 200 ? 15.921 -2.782 -29.193 1.00 86.75 200 LEU A CA 1
ATOM 1593 C C . LEU A 1 200 ? 15.319 -3.764 -28.178 1.00 86.75 200 LEU A C 1
ATOM 1595 O O . LEU A 1 200 ? 14.549 -3.355 -27.310 1.00 86.75 200 LEU A O 1
ATOM 1599 N N . ARG A 1 201 ? 15.651 -5.057 -28.276 1.00 86.69 201 ARG A N 1
ATOM 1600 C CA . ARG A 1 201 ? 15.183 -6.072 -27.314 1.00 86.69 201 ARG A CA 1
ATOM 1601 C C . ARG A 1 201 ? 15.692 -5.784 -25.906 1.00 86.69 201 ARG A C 1
ATOM 1603 O O . ARG A 1 201 ? 14.925 -5.901 -24.953 1.00 86.69 201 ARG A O 1
ATOM 1610 N N . HIS A 1 202 ? 16.946 -5.360 -25.790 1.00 84.62 202 HIS A N 1
ATOM 1611 C CA . HIS A 1 202 ? 17.536 -4.946 -24.522 1.00 84.62 202 HIS A CA 1
ATOM 1612 C C . HIS A 1 202 ? 16.812 -3.730 -23.929 1.00 84.62 202 HIS A C 1
ATOM 1614 O O . HIS A 1 202 ? 16.315 -3.815 -22.807 1.00 84.62 202 HIS A O 1
ATOM 1620 N N . LEU A 1 203 ? 16.616 -2.661 -24.710 1.00 84.06 203 LEU A N 1
ATOM 1621 C CA . LEU A 1 203 ? 15.839 -1.492 -24.283 1.00 84.06 203 LEU A CA 1
ATOM 1622 C C . LEU A 1 203 ? 14.402 -1.861 -23.889 1.00 84.06 203 LEU A C 1
ATOM 1624 O O . LEU A 1 203 ? 13.911 -1.365 -22.882 1.00 84.06 203 LEU A O 1
ATOM 1628 N N . LYS A 1 204 ? 13.731 -2.762 -24.625 1.00 82.12 204 LYS A N 1
ATOM 1629 C CA . LYS A 1 204 ? 12.396 -3.276 -24.259 1.00 82.12 204 LYS A CA 1
ATOM 1630 C C . LYS A 1 204 ? 12.413 -4.021 -22.918 1.00 82.12 204 LYS A C 1
ATOM 1632 O O . LYS A 1 204 ? 11.480 -3.872 -22.134 1.00 82.12 204 LYS A O 1
ATOM 1637 N N . SER A 1 205 ? 13.455 -4.806 -22.638 1.00 80.19 205 SER A N 1
ATOM 1638 C CA . SER A 1 205 ? 13.587 -5.519 -21.359 1.00 80.19 205 SER A CA 1
ATOM 1639 C C . SER A 1 205 ? 13.806 -4.567 -20.177 1.00 80.19 205 SER A C 1
ATOM 1641 O O . SER A 1 205 ? 13.198 -4.753 -19.120 1.00 80.19 205 SER A O 1
ATOM 1643 N N . LEU A 1 206 ? 14.590 -3.503 -20.381 1.00 76.69 206 LEU A N 1
ATOM 1644 C CA . LEU A 1 206 ? 14.853 -2.458 -19.390 1.00 76.69 206 LEU A CA 1
ATOM 1645 C C . LEU A 1 206 ? 13.659 -1.527 -19.183 1.00 76.69 206 LEU A C 1
ATOM 1647 O O . LEU A 1 206 ? 13.383 -1.144 -18.048 1.00 76.69 206 LEU A O 1
ATOM 1651 N N . ALA A 1 207 ? 12.905 -1.233 -20.239 1.00 73.81 207 ALA A N 1
ATOM 1652 C CA . ALA A 1 207 ? 11.761 -0.330 -20.216 1.00 73.81 207 ALA A CA 1
ATOM 1653 C C . ALA A 1 207 ? 10.590 -0.796 -19.346 1.00 73.81 207 ALA A C 1
ATOM 1655 O O . ALA A 1 207 ? 9.769 0.046 -19.010 1.00 73.81 207 ALA A O 1
ATOM 1656 N N . ALA A 1 208 ? 10.520 -2.082 -18.970 1.00 64.06 208 ALA A N 1
ATOM 1657 C CA . ALA A 1 208 ? 9.340 -2.711 -18.360 1.00 64.06 208 ALA A CA 1
ATOM 1658 C C . ALA A 1 208 ? 8.040 -2.469 -19.176 1.00 64.06 208 ALA A C 1
ATOM 1660 O O . ALA A 1 208 ? 7.908 -1.507 -19.929 1.00 64.06 208 ALA A O 1
ATOM 1661 N N . PRO A 1 209 ? 7.027 -3.339 -19.082 1.00 58.44 209 PRO A N 1
ATOM 1662 C CA . PRO A 1 209 ? 5.794 -3.128 -19.838 1.00 58.44 209 PRO A CA 1
ATOM 1663 C C . PRO A 1 209 ? 5.023 -1.846 -19.457 1.00 58.44 209 PRO A C 1
ATOM 1665 O O . PRO A 1 209 ? 4.222 -1.381 -20.265 1.00 58.44 209 PRO A O 1
ATOM 1668 N N . ALA A 1 210 ? 5.252 -1.259 -18.275 1.00 52.88 210 ALA A N 1
ATOM 1669 C CA . ALA A 1 210 ? 4.460 -0.127 -17.785 1.00 52.88 210 ALA A CA 1
ATOM 1670 C C . ALA A 1 210 ? 5.155 1.245 -17.800 1.00 52.88 210 ALA A C 1
ATOM 1672 O O . ALA A 1 210 ? 4.460 2.257 -17.700 1.00 52.88 210 ALA A O 1
ATOM 1673 N N . VAL A 1 211 ? 6.488 1.309 -17.906 1.00 56.72 211 VAL A N 1
ATOM 1674 C CA . VAL A 1 211 ? 7.241 2.535 -17.566 1.00 56.72 211 VAL A CA 1
ATOM 1675 C C . VAL A 1 211 ? 7.553 3.411 -18.788 1.00 56.72 211 VAL A C 1
ATOM 1677 O O . VAL A 1 211 ? 7.702 4.624 -18.647 1.00 56.72 211 VAL A O 1
ATOM 1680 N N . VAL A 1 212 ? 7.576 2.874 -20.017 1.00 64.25 212 VAL A N 1
ATOM 1681 C CA . VAL A 1 212 ? 7.975 3.666 -21.200 1.00 64.25 212 VAL A CA 1
ATOM 1682 C C . VAL A 1 212 ? 6.924 3.643 -22.306 1.00 64.25 212 VAL A C 1
ATOM 1684 O O . VAL A 1 212 ? 6.586 2.601 -22.863 1.00 64.25 212 VAL A O 1
ATOM 1687 N N . GLN A 1 213 ? 6.450 4.834 -22.689 1.00 71.12 213 GLN A N 1
ATOM 1688 C CA . GLN A 1 213 ? 5.574 5.002 -23.848 1.00 71.12 213 GLN A CA 1
ATOM 1689 C C . GLN A 1 213 ? 6.266 4.484 -25.126 1.00 71.12 213 GLN A C 1
ATOM 1691 O O . GLN A 1 213 ? 7.439 4.805 -25.348 1.00 71.12 213 GLN A O 1
ATOM 1696 N N . PRO A 1 214 ? 5.556 3.781 -26.030 1.00 75.50 214 PRO A N 1
ATOM 1697 C CA . PRO A 1 214 ? 6.145 3.219 -27.252 1.00 75.50 214 PRO A CA 1
ATOM 1698 C C . PRO A 1 214 ? 6.879 4.259 -28.108 1.00 75.50 214 PRO A C 1
ATOM 1700 O O . PRO A 1 214 ? 7.926 3.982 -28.692 1.00 75.50 214 PRO A O 1
ATOM 1703 N N . ASN A 1 215 ? 6.354 5.487 -28.131 1.00 80.12 215 ASN A N 1
ATOM 1704 C CA . ASN A 1 215 ? 6.955 6.606 -28.845 1.00 80.12 215 ASN A CA 1
ATOM 1705 C C . ASN A 1 215 ? 8.265 7.060 -28.199 1.00 80.12 215 ASN A C 1
ATOM 1707 O O . ASN A 1 215 ? 9.227 7.315 -28.916 1.00 80.12 215 ASN A O 1
ATOM 1711 N N . LEU A 1 216 ? 8.338 7.133 -26.869 1.00 81.31 216 LEU A N 1
ATOM 1712 C CA . LEU A 1 216 ? 9.570 7.502 -26.170 1.00 81.31 216 LEU A CA 1
ATOM 1713 C C . LEU A 1 216 ? 10.665 6.458 -26.420 1.00 81.31 216 LEU A C 1
ATOM 1715 O O . LEU A 1 216 ? 11.784 6.823 -26.773 1.00 81.31 216 LEU A O 1
ATOM 1719 N N . LEU A 1 217 ? 10.316 5.169 -26.338 1.00 84.44 217 LEU A N 1
ATOM 1720 C CA . LEU A 1 217 ? 11.235 4.071 -26.640 1.00 84.44 217 LEU A CA 1
ATOM 1721 C C . LEU A 1 217 ? 11.755 4.148 -28.082 1.00 84.44 217 LEU A C 1
ATOM 1723 O O . LEU A 1 217 ? 12.952 3.999 -28.316 1.00 84.44 217 LEU A O 1
ATOM 1727 N N . ARG A 1 218 ? 10.869 4.440 -29.044 1.00 85.88 218 ARG A N 1
ATOM 1728 C CA . ARG A 1 218 ? 11.239 4.653 -30.449 1.00 85.88 218 ARG A CA 1
ATOM 1729 C C . ARG A 1 218 ? 12.239 5.796 -30.608 1.00 85.88 218 ARG A C 1
ATOM 1731 O O . ARG A 1 218 ? 13.251 5.616 -31.278 1.00 85.88 218 ARG A O 1
ATOM 1738 N N . HIS A 1 219 ? 11.966 6.957 -30.015 1.00 84.12 219 HIS A N 1
ATOM 1739 C CA . HIS A 1 219 ? 12.858 8.115 -30.105 1.00 84.12 219 HIS A CA 1
ATOM 1740 C C . HIS A 1 219 ? 14.219 7.831 -29.466 1.00 84.12 219 HIS A C 1
ATOM 1742 O O . HIS A 1 219 ? 15.248 8.188 -30.035 1.00 84.12 219 HIS A O 1
ATOM 1748 N N . LEU A 1 220 ? 14.230 7.164 -28.310 1.00 85.50 220 LEU A N 1
ATOM 1749 C CA . LEU A 1 220 ? 15.453 6.821 -27.594 1.00 85.50 220 LEU A CA 1
ATOM 1750 C C . LEU A 1 220 ? 16.298 5.819 -28.383 1.00 85.50 220 LEU A C 1
ATOM 1752 O O . LEU A 1 220 ? 17.492 6.042 -28.556 1.00 85.50 220 LEU A O 1
ATOM 1756 N N . TRP A 1 221 ? 15.671 4.778 -28.934 1.00 88.06 221 TRP A N 1
ATOM 1757 C CA . TRP A 1 221 ? 16.341 3.814 -29.803 1.00 88.06 221 TRP A CA 1
ATOM 1758 C C . TRP A 1 221 ? 16.918 4.495 -31.051 1.00 88.06 221 TRP A C 1
ATOM 1760 O O . TRP A 1 221 ? 18.115 4.377 -31.289 1.00 88.06 221 TRP A O 1
ATOM 1770 N N . LEU A 1 222 ? 16.123 5.289 -31.784 1.00 87.00 222 LEU A N 1
ATOM 1771 C CA . LEU A 1 222 ? 16.583 6.006 -32.982 1.00 87.00 222 LEU A CA 1
ATOM 1772 C C . LEU A 1 222 ? 17.751 6.949 -32.681 1.00 87.00 222 LEU A C 1
ATOM 1774 O O . LEU A 1 222 ? 18.758 6.896 -33.378 1.00 87.00 222 LEU A O 1
ATOM 1778 N N . ARG A 1 223 ? 17.662 7.761 -31.619 1.00 86.31 223 ARG A N 1
ATOM 1779 C CA . ARG A 1 223 ? 18.710 8.726 -31.238 1.00 86.31 223 ARG A CA 1
ATOM 1780 C C . ARG A 1 223 ? 20.066 8.062 -30.970 1.00 86.31 223 ARG A C 1
ATOM 1782 O O . ARG A 1 223 ? 21.093 8.729 -31.080 1.00 86.31 223 ARG A O 1
ATOM 1789 N N . ARG A 1 224 ? 20.077 6.780 -30.597 1.00 85.12 224 ARG A N 1
ATOM 1790 C CA . ARG A 1 224 ? 21.280 6.021 -30.223 1.00 85.12 224 ARG A CA 1
ATOM 1791 C C . ARG A 1 224 ? 21.857 5.173 -31.365 1.00 85.12 224 ARG A C 1
ATOM 1793 O O . ARG A 1 224 ? 22.896 4.550 -31.173 1.00 85.12 224 ARG A O 1
ATOM 1800 N N . LEU A 1 225 ? 21.227 5.154 -32.543 1.00 86.94 225 LEU A N 1
ATOM 1801 C CA . LEU A 1 225 ? 21.757 4.466 -33.729 1.00 86.94 225 LEU A CA 1
ATOM 1802 C C . LEU A 1 225 ? 22.810 5.313 -34.467 1.00 86.94 225 LEU A C 1
ATOM 1804 O O . LEU A 1 225 ? 22.847 6.528 -34.293 1.00 86.94 225 LEU A O 1
ATOM 1808 N N . PRO A 1 226 ? 23.640 4.729 -35.346 1.00 85.81 226 PRO A N 1
ATOM 1809 C CA . PRO A 1 226 ? 24.536 5.500 -36.203 1.00 85.81 226 PRO A CA 1
ATOM 1810 C C . PRO A 1 226 ? 23.763 6.439 -37.140 1.00 85.81 226 PRO A C 1
ATOM 1812 O O . PRO A 1 226 ? 22.709 6.071 -37.662 1.00 85.81 226 PRO A O 1
ATOM 1815 N N . THR A 1 227 ? 24.311 7.627 -37.417 1.00 84.56 227 THR A N 1
ATOM 1816 C CA . THR A 1 227 ? 23.637 8.693 -38.186 1.00 84.56 227 THR A CA 1
ATOM 1817 C C . THR A 1 227 ? 23.088 8.216 -39.532 1.00 84.56 227 THR A C 1
ATOM 1819 O O . THR A 1 227 ? 21.960 8.546 -39.881 1.00 84.56 227 THR A O 1
ATOM 1822 N N . HIS A 1 228 ? 23.840 7.382 -40.257 1.00 82.62 228 HIS A N 1
ATOM 1823 C CA . HIS A 1 228 ? 23.419 6.849 -41.558 1.00 82.62 228 HIS A CA 1
ATOM 1824 C C . HIS A 1 228 ? 22.181 5.940 -41.458 1.00 82.62 228 HIS A C 1
ATOM 1826 O O . HIS A 1 228 ? 21.316 5.973 -42.331 1.00 82.62 228 HIS A O 1
ATOM 1832 N N . VAL A 1 229 ? 22.057 5.173 -40.369 1.00 86.94 229 VAL A N 1
ATOM 1833 C CA . VAL A 1 229 ? 20.876 4.351 -40.082 1.00 86.94 229 VAL A CA 1
ATOM 1834 C C . VAL A 1 229 ? 19.698 5.254 -39.706 1.00 86.94 229 VAL A C 1
ATOM 1836 O O . VAL A 1 229 ? 18.595 5.077 -40.221 1.00 86.94 229 VAL A O 1
ATOM 1839 N N . GLN A 1 230 ? 19.927 6.275 -38.870 1.00 88.69 230 GLN A N 1
ATOM 1840 C CA . GLN A 1 230 ? 18.880 7.211 -38.442 1.00 88.69 230 GLN A CA 1
ATOM 1841 C C . GLN A 1 230 ? 18.200 7.918 -39.618 1.00 88.69 230 GLN A C 1
ATOM 1843 O O . GLN A 1 230 ? 16.974 8.027 -39.630 1.00 88.69 230 GLN A O 1
ATOM 1848 N N . THR A 1 231 ? 18.963 8.380 -40.615 1.00 83.44 231 THR A N 1
ATOM 1849 C CA . THR A 1 231 ? 18.422 9.117 -41.771 1.00 83.44 231 THR A CA 1
ATOM 1850 C C . THR A 1 231 ? 17.405 8.285 -42.551 1.00 83.44 231 THR A C 1
ATOM 1852 O O . THR A 1 231 ? 16.339 8.783 -42.911 1.00 83.44 231 THR A O 1
ATOM 1855 N N . VAL A 1 232 ? 17.698 7.001 -42.763 1.00 83.81 232 VAL A N 1
ATOM 1856 C CA . VAL A 1 232 ? 16.829 6.096 -43.527 1.00 83.81 232 VAL A CA 1
ATOM 1857 C C . VAL A 1 232 ? 15.584 5.710 -42.728 1.00 83.81 232 VAL A C 1
ATOM 1859 O O . VAL A 1 232 ? 14.488 5.648 -43.283 1.00 83.81 232 VAL A O 1
ATOM 1862 N N . LEU A 1 233 ? 15.733 5.474 -41.421 1.00 85.75 233 LEU A N 1
ATOM 1863 C CA . LEU A 1 233 ? 14.623 5.073 -40.552 1.00 85.75 233 LEU A CA 1
ATOM 1864 C C . LEU A 1 233 ? 13.677 6.233 -40.210 1.00 85.75 233 LEU A C 1
ATOM 1866 O O . LEU A 1 233 ? 12.474 6.022 -40.062 1.00 85.75 233 LEU A O 1
ATOM 1870 N N . THR A 1 234 ? 14.195 7.459 -40.095 1.00 83.94 234 THR A N 1
ATOM 1871 C CA . THR A 1 234 ? 13.389 8.654 -39.774 1.00 83.94 234 THR A CA 1
ATOM 1872 C C . THR A 1 234 ? 12.447 9.024 -40.917 1.00 83.94 234 THR A C 1
ATOM 1874 O O . THR A 1 234 ? 11.340 9.491 -40.672 1.00 83.94 234 THR A O 1
ATOM 1877 N N . ALA A 1 235 ? 12.837 8.735 -42.161 1.00 83.38 235 ALA A N 1
ATOM 1878 C CA . ALA A 1 235 ? 12.002 8.935 -43.342 1.00 83.38 235 ALA A CA 1
ATOM 1879 C C . ALA A 1 235 ? 10.806 7.963 -43.437 1.00 83.38 235 ALA A C 1
ATOM 1881 O O . ALA A 1 235 ? 10.030 8.074 -44.381 1.00 83.38 235 ALA A O 1
ATOM 1882 N N . ARG A 1 236 ? 10.669 7.005 -42.501 1.00 82.44 236 ARG A N 1
ATOM 1883 C CA . ARG A 1 236 ? 9.623 5.964 -42.511 1.00 82.44 236 ARG A CA 1
ATOM 1884 C C . ARG A 1 236 ? 8.908 5.823 -41.152 1.00 82.44 236 ARG A C 1
ATOM 1886 O O . ARG A 1 236 ? 9.110 4.831 -40.436 1.00 82.44 236 ARG A O 1
ATOM 1893 N N . PRO A 1 237 ? 8.105 6.818 -40.731 1.00 76.88 237 PRO A N 1
ATOM 1894 C CA . PRO A 1 237 ? 7.373 6.788 -39.461 1.00 76.88 237 PRO A CA 1
ATOM 1895 C C . PRO A 1 237 ? 6.290 5.695 -39.388 1.00 76.88 237 PRO A C 1
ATOM 1897 O O . PRO A 1 237 ? 6.005 5.207 -38.298 1.00 76.88 237 PRO A O 1
ATOM 1900 N N . GLU A 1 238 ? 5.739 5.276 -40.526 1.00 79.69 238 GLU A N 1
ATOM 1901 C CA . GLU A 1 238 ? 4.646 4.301 -40.657 1.00 79.69 238 GLU A CA 1
ATOM 1902 C C . GLU A 1 238 ? 5.007 2.853 -40.274 1.00 79.69 238 GLU A C 1
ATOM 1904 O O . GLU A 1 238 ? 4.115 2.040 -40.030 1.00 79.69 238 GLU A O 1
ATOM 1909 N N . LEU A 1 239 ? 6.297 2.516 -40.200 1.00 82.00 239 LEU A N 1
ATOM 1910 C CA . LEU A 1 239 ? 6.759 1.166 -39.867 1.00 82.00 239 LEU A CA 1
ATOM 1911 C C . LEU A 1 239 ? 6.750 0.914 -38.354 1.00 82.00 239 LEU A C 1
ATOM 1913 O O . LEU A 1 239 ? 7.110 1.788 -37.551 1.00 82.00 239 LEU A O 1
ATOM 1917 N N . SER A 1 240 ? 6.409 -0.321 -37.967 1.00 85.44 240 SER A N 1
ATOM 1918 C CA . SER A 1 240 ? 6.490 -0.755 -36.572 1.00 85.44 240 SER A CA 1
ATOM 1919 C C . SER A 1 240 ? 7.944 -0.772 -36.087 1.00 85.44 240 SER A C 1
ATOM 1921 O O . SER A 1 240 ? 8.888 -0.909 -36.867 1.00 85.44 240 SER A O 1
ATOM 1923 N N . LEU A 1 241 ? 8.145 -0.646 -34.773 1.00 83.88 241 LEU A N 1
ATOM 1924 C CA . LEU A 1 241 ? 9.486 -0.614 -34.179 1.00 83.88 241 LEU A CA 1
ATOM 1925 C C . LEU A 1 241 ? 10.284 -1.905 -34.453 1.00 83.88 241 LEU A C 1
ATOM 1927 O O . LEU A 1 241 ? 11.501 -1.862 -34.577 1.00 83.88 241 LEU A O 1
ATOM 1931 N N . GLU A 1 242 ? 9.592 -3.037 -34.599 1.00 85.62 242 GLU A N 1
ATOM 1932 C CA . GLU A 1 242 ? 10.180 -4.338 -34.946 1.00 85.62 242 GLU A CA 1
ATOM 1933 C C . GLU A 1 242 ? 10.623 -4.382 -36.412 1.00 85.62 242 GLU A C 1
ATOM 1935 O O . GLU A 1 242 ? 11.767 -4.728 -36.705 1.00 85.62 242 GLU A O 1
ATOM 1940 N N . GLN A 1 243 ? 9.772 -3.910 -37.325 1.00 86.75 243 GLN A N 1
ATOM 1941 C CA . GLN A 1 243 ? 10.110 -3.808 -38.748 1.00 86.75 243 GLN A CA 1
ATOM 1942 C C . GLN A 1 243 ? 11.274 -2.839 -38.993 1.00 86.75 243 GLN A C 1
ATOM 1944 O O . GLN A 1 243 ? 12.116 -3.075 -39.860 1.00 86.75 243 GLN A O 1
ATOM 1949 N N . LEU A 1 244 ? 11.348 -1.755 -38.215 1.00 86.94 244 LEU A N 1
ATOM 1950 C CA . LEU A 1 244 ? 12.468 -0.819 -38.264 1.00 86.94 244 LEU A CA 1
ATOM 1951 C C . LEU A 1 244 ? 13.751 -1.435 -37.733 1.00 86.94 244 LEU A C 1
ATOM 1953 O O . LEU A 1 244 ? 14.803 -1.162 -38.301 1.00 86.94 244 LEU A O 1
ATOM 1957 N N . SER A 1 245 ? 13.685 -2.269 -36.692 1.00 88.00 245 SER A N 1
ATOM 1958 C CA . SER A 1 245 ? 14.877 -2.960 -36.208 1.00 88.00 245 SER A CA 1
ATOM 1959 C C . SER A 1 245 ? 15.441 -3.955 -37.216 1.00 88.00 245 SER A C 1
ATOM 1961 O O . SER A 1 245 ? 16.651 -3.977 -37.418 1.00 88.00 245 SER A O 1
ATOM 1963 N N . ASP A 1 246 ? 14.584 -4.695 -37.922 1.00 88.38 246 ASP A N 1
ATOM 1964 C CA . ASP A 1 246 ? 15.031 -5.623 -38.967 1.00 88.38 246 ASP A CA 1
ATOM 1965 C C . ASP A 1 246 ? 15.645 -4.876 -40.159 1.00 88.38 246 ASP A C 1
ATOM 1967 O O . ASP A 1 246 ? 16.615 -5.323 -40.772 1.00 88.38 246 ASP A O 1
ATOM 1971 N N . LEU A 1 247 ? 15.083 -3.714 -40.505 1.00 85.56 247 LEU A N 1
ATOM 1972 C CA . LEU A 1 247 ? 15.605 -2.870 -41.574 1.00 85.56 247 LEU A CA 1
ATOM 1973 C C . LEU A 1 247 ? 16.917 -2.185 -41.165 1.00 85.56 247 LEU A C 1
ATOM 1975 O O . LEU A 1 247 ? 17.822 -2.072 -41.988 1.00 85.56 247 LEU A O 1
ATOM 1979 N N . ALA A 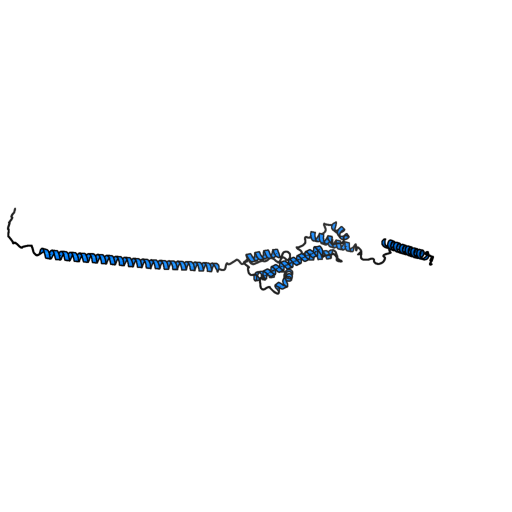1 248 ? 17.047 -1.779 -39.903 1.00 87.06 248 ALA A N 1
ATOM 1980 C CA . ALA A 1 248 ? 18.277 -1.231 -39.342 1.00 87.06 248 ALA A CA 1
ATOM 1981 C C . ALA A 1 248 ? 19.422 -2.249 -39.387 1.00 87.06 248 ALA A C 1
ATOM 1983 O O . ALA A 1 248 ? 20.519 -1.902 -39.817 1.00 87.06 248 ALA A O 1
ATOM 1984 N N . ASP A 1 249 ? 19.153 -3.504 -39.019 1.00 88.88 249 ASP A N 1
ATOM 1985 C CA . ASP A 1 249 ? 20.128 -4.593 -39.116 1.00 88.88 249 ASP A CA 1
ATOM 1986 C C . ASP A 1 249 ? 20.615 -4.775 -40.562 1.00 88.88 249 ASP A C 1
ATOM 1988 O O . ASP A 1 249 ? 21.818 -4.856 -40.801 1.00 88.88 249 ASP A O 1
ATOM 1992 N N . LYS A 1 250 ? 19.698 -4.745 -41.540 1.00 86.88 250 LYS A N 1
ATOM 1993 C CA . LYS A 1 250 ? 20.048 -4.822 -42.969 1.00 86.88 250 LYS A CA 1
ATOM 1994 C C . LYS A 1 250 ? 20.891 -3.634 -43.430 1.00 86.88 250 LYS A C 1
ATOM 1996 O O . LYS A 1 250 ? 21.824 -3.825 -44.197 1.00 86.88 250 LYS A O 1
ATOM 2001 N N . ILE A 1 251 ? 20.591 -2.414 -42.980 1.00 84.00 251 ILE A N 1
ATOM 2002 C CA . ILE A 1 251 ? 21.393 -1.228 -43.332 1.00 84.00 251 ILE A CA 1
ATOM 2003 C C . ILE A 1 251 ? 22.815 -1.357 -42.780 1.00 84.00 251 ILE A C 1
ATOM 2005 O O . ILE A 1 251 ? 23.768 -1.072 -43.502 1.00 84.00 251 ILE A O 1
ATOM 2009 N N . VAL A 1 252 ? 22.958 -1.806 -41.530 1.00 83.69 252 VAL A N 1
ATOM 2010 C CA . VAL A 1 252 ? 24.267 -2.013 -40.893 1.00 83.69 252 VAL A CA 1
ATOM 2011 C C . VAL A 1 252 ? 25.063 -3.118 -41.600 1.00 83.69 252 VAL A C 1
ATOM 2013 O O . VAL A 1 252 ? 26.271 -2.982 -41.760 1.00 83.69 252 VAL A O 1
ATOM 2016 N N . GLU A 1 253 ? 24.403 -4.177 -42.080 1.00 81.69 253 GLU A N 1
ATOM 2017 C CA . GLU A 1 253 ? 25.049 -5.245 -42.861 1.00 81.69 253 GLU A CA 1
ATOM 2018 C C . GLU A 1 253 ? 25.458 -4.805 -44.276 1.00 81.69 253 GLU A C 1
ATOM 2020 O O . GLU A 1 253 ? 26.503 -5.225 -44.769 1.00 81.69 253 GLU A O 1
ATOM 2025 N N . ILE A 1 254 ? 24.658 -3.960 -44.934 1.00 74.19 254 ILE A N 1
ATOM 2026 C CA . ILE A 1 254 ? 24.921 -3.487 -46.307 1.00 74.19 254 ILE A CA 1
ATOM 2027 C C . ILE A 1 254 ? 25.950 -2.347 -46.323 1.00 74.19 254 ILE A C 1
ATOM 2029 O O . ILE A 1 254 ? 26.651 -2.155 -47.315 1.00 74.19 254 ILE A O 1
ATOM 2033 N N . SER A 1 255 ? 26.062 -1.596 -45.228 1.00 63.69 255 SER A N 1
ATOM 2034 C CA . SER A 1 255 ? 27.001 -0.489 -45.086 1.00 63.69 255 SER A CA 1
ATOM 2035 C C . SER A 1 255 ? 27.807 -0.628 -43.791 1.00 63.69 255 SER A C 1
ATOM 2037 O O . SER A 1 255 ? 27.588 0.151 -42.857 1.00 63.69 255 SER A O 1
ATOM 2039 N N . PRO A 1 256 ? 28.776 -1.565 -43.717 1.00 57.84 256 PRO A N 1
ATOM 2040 C CA . PRO A 1 256 ? 29.796 -1.517 -42.685 1.00 57.84 256 PRO A CA 1
ATOM 2041 C C . PRO A 1 256 ? 30.614 -0.252 -42.935 1.00 57.84 256 PRO A C 1
ATOM 2043 O O . PRO A 1 256 ? 31.520 -0.222 -43.767 1.00 57.84 256 PRO A O 1
ATOM 2046 N N . VAL A 1 257 ? 30.263 0.841 -42.259 1.00 52.72 257 VAL A N 1
ATOM 2047 C CA . VAL A 1 257 ? 31.154 1.996 -42.208 1.00 52.72 257 VAL A CA 1
ATOM 2048 C C . VAL A 1 257 ? 32.441 1.470 -41.573 1.00 52.72 257 VAL A C 1
ATOM 2050 O O . VAL A 1 257 ? 32.361 0.882 -40.489 1.00 52.72 257 VAL A O 1
ATOM 2053 N N . PRO A 1 258 ? 33.612 1.608 -42.218 1.00 45.09 258 PRO A N 1
ATOM 2054 C CA . PRO A 1 258 ? 34.854 1.239 -41.571 1.00 45.09 258 PRO A CA 1
ATOM 2055 C C . PRO A 1 258 ? 34.916 2.036 -40.272 1.00 45.09 258 PRO A C 1
ATOM 2057 O O . PRO A 1 258 ? 34.755 3.258 -40.269 1.00 45.09 258 PRO A O 1
ATOM 2060 N N . SER A 1 259 ? 35.096 1.329 -39.158 1.00 43.47 259 SER A N 1
ATOM 2061 C CA . SER A 1 259 ? 35.533 1.945 -37.916 1.00 43.47 259 SER A CA 1
ATOM 2062 C C . SER A 1 259 ? 36.728 2.821 -38.279 1.00 43.47 259 SER A C 1
ATOM 2064 O O . SER A 1 259 ? 37.748 2.311 -38.741 1.00 43.47 259 SER A O 1
ATOM 2066 N N . ILE A 1 260 ? 36.604 4.142 -38.151 1.00 43.75 260 ILE A N 1
ATOM 2067 C CA . ILE A 1 260 ? 37.764 5.025 -38.241 1.00 43.75 260 ILE A CA 1
ATOM 2068 C C . ILE A 1 260 ? 38.528 4.818 -36.928 1.00 43.75 260 ILE A C 1
ATOM 2070 O O . ILE A 1 260 ? 38.458 5.618 -36.001 1.00 43.75 260 ILE A O 1
ATOM 2074 N N . ARG A 1 261 ? 39.212 3.678 -36.823 1.00 38.28 261 ARG A N 1
ATOM 2075 C CA . ARG A 1 261 ? 40.201 3.372 -35.800 1.00 38.28 261 ARG A CA 1
ATOM 2076 C C . ARG A 1 261 ? 41.471 2.961 -36.537 1.00 38.28 261 ARG A C 1
ATOM 2078 O O . ARG A 1 261 ? 41.601 1.836 -36.992 1.00 38.28 261 ARG A O 1
ATOM 2085 N N . ALA A 1 262 ? 42.354 3.950 -36.659 1.00 40.88 262 ALA A N 1
ATOM 2086 C CA . ALA A 1 262 ? 43.768 3.863 -37.007 1.00 40.88 262 ALA A CA 1
ATOM 2087 C C . ALA A 1 262 ? 44.138 3.087 -38.288 1.00 40.88 262 ALA A C 1
ATOM 2089 O O . ALA A 1 262 ? 44.457 1.905 -38.240 1.00 40.88 262 ALA A O 1
ATOM 2090 N N . VAL A 1 263 ? 44.306 3.815 -39.400 1.00 37.91 263 VAL A N 1
ATOM 2091 C CA . VAL A 1 263 ? 45.425 3.513 -40.308 1.00 37.91 263 VAL A CA 1
ATOM 2092 C C . VAL A 1 263 ? 46.650 4.221 -39.734 1.00 37.91 263 VAL A C 1
ATOM 2094 O O . VAL A 1 263 ? 47.007 5.327 -40.127 1.00 37.91 263 VAL A O 1
ATOM 2097 N N . ALA A 1 264 ? 47.250 3.601 -38.723 1.00 46.28 264 ALA A N 1
ATOM 2098 C CA . ALA A 1 264 ? 48.625 3.874 -38.344 1.00 46.28 264 ALA A CA 1
ATOM 2099 C C . ALA A 1 264 ? 49.525 2.994 -39.219 1.00 46.28 264 ALA A C 1
ATOM 2101 O O . ALA A 1 264 ? 50.065 2.026 -38.718 1.00 46.28 264 ALA A O 1
ATOM 2102 N N . GLU A 1 265 ? 49.608 3.276 -40.524 1.00 43.44 265 GLU A N 1
ATOM 2103 C CA . GLU A 1 265 ? 50.626 2.703 -41.429 1.00 43.44 265 GLU A CA 1
ATOM 2104 C C . GLU A 1 265 ? 50.582 3.388 -42.811 1.00 43.44 265 GLU A C 1
ATOM 2106 O O . GLU A 1 265 ? 50.253 2.795 -43.831 1.00 43.44 265 GLU A O 1
ATOM 2111 N N . ASN A 1 266 ? 50.817 4.704 -42.796 1.00 43.66 266 ASN A N 1
ATOM 2112 C CA . ASN A 1 266 ? 51.448 5.544 -43.835 1.00 43.66 266 ASN A CA 1
ATOM 2113 C C . ASN A 1 266 ? 51.021 6.999 -43.607 1.00 43.66 266 ASN A C 1
ATOM 2115 O O . ASN A 1 266 ? 50.228 7.575 -44.347 1.00 43.66 266 ASN A O 1
ATOM 2119 N N . ALA A 1 267 ? 51.534 7.599 -42.531 1.00 40.69 267 ALA A N 1
ATOM 2120 C CA . ALA A 1 267 ? 51.569 9.049 -42.416 1.00 40.69 267 ALA A CA 1
ATOM 2121 C C . ALA A 1 267 ? 52.803 9.532 -43.182 1.00 40.69 267 ALA A C 1
ATOM 2123 O O . ALA A 1 267 ? 53.878 9.716 -42.611 1.00 40.69 267 ALA A O 1
ATOM 2124 N N . GLU A 1 268 ? 52.651 9.677 -44.495 1.00 45.16 268 GLU A N 1
ATOM 2125 C CA . GLU A 1 268 ? 53.602 10.439 -45.288 1.00 45.16 268 GLU A CA 1
ATOM 2126 C C . GLU A 1 268 ? 53.536 11.893 -44.811 1.00 45.16 268 GLU A C 1
ATOM 2128 O O . GLU A 1 268 ? 52.473 12.505 -44.690 1.00 45.16 268 GLU A O 1
ATOM 2133 N N . GLN A 1 269 ? 54.701 12.371 -44.398 1.00 49.25 269 GLN A N 1
ATOM 2134 C CA . GLN A 1 269 ? 54.932 13.571 -43.615 1.00 49.25 269 GLN A CA 1
ATOM 2135 C C . GLN A 1 269 ? 54.378 14.818 -44.314 1.00 49.25 269 GLN A C 1
ATOM 2137 O O . GLN A 1 269 ? 54.985 15.343 -45.244 1.00 49.25 269 GLN A O 1
ATOM 2142 N N . VAL A 1 270 ? 53.268 15.353 -43.809 1.00 49.69 270 VAL A N 1
ATOM 2143 C CA . VAL A 1 270 ? 52.943 16.771 -43.987 1.00 49.69 270 VAL A CA 1
ATOM 2144 C C . VAL A 1 270 ? 53.558 17.499 -42.790 1.00 49.69 270 VAL A C 1
ATOM 2146 O O . VAL A 1 270 ? 53.039 17.353 -41.680 1.00 49.69 270 VAL A O 1
ATOM 2149 N N . PRO A 1 271 ? 54.685 18.221 -42.946 1.00 47.56 271 PRO A N 1
ATOM 2150 C CA . PRO A 1 271 ? 55.307 18.901 -41.822 1.00 47.56 271 PRO A CA 1
ATOM 2151 C C . PRO A 1 271 ? 54.370 20.005 -41.335 1.00 47.56 271 PRO A C 1
ATOM 2153 O O . PRO A 1 271 ? 53.899 20.844 -42.107 1.00 47.56 271 PRO A O 1
ATOM 2156 N N . ALA A 1 272 ? 54.073 19.980 -40.038 1.00 56.16 272 ALA A N 1
ATOM 2157 C CA . ALA A 1 272 ? 53.298 21.023 -39.394 1.00 56.16 272 ALA A CA 1
ATOM 2158 C C . ALA A 1 272 ? 54.004 22.382 -39.591 1.00 56.16 272 ALA A C 1
ATOM 2160 O O . ALA A 1 272 ? 55.235 22.444 -39.540 1.00 56.16 272 ALA A O 1
ATOM 2161 N N . PRO A 1 273 ? 53.268 23.498 -39.742 1.00 58.53 273 PRO A N 1
ATOM 2162 C CA . PRO A 1 273 ? 53.856 24.827 -39.965 1.00 58.53 273 PRO A CA 1
ATOM 2163 C C . PRO A 1 273 ? 54.820 25.287 -38.850 1.00 58.53 273 PRO A C 1
ATOM 2165 O O . PRO A 1 273 ? 55.620 26.199 -39.059 1.00 58.53 273 PRO A O 1
ATOM 2168 N N . ASN A 1 274 ? 54.799 24.630 -37.685 1.00 58.56 274 ASN A N 1
ATOM 2169 C CA . ASN A 1 274 ? 55.736 24.878 -36.590 1.00 58.56 274 ASN A CA 1
ATOM 2170 C C . ASN A 1 274 ? 57.126 24.256 -36.798 1.00 58.56 274 ASN A C 1
ATOM 2172 O O . ASN A 1 274 ? 58.094 24.805 -36.275 1.00 58.56 274 ASN A O 1
ATOM 2176 N N . ASP A 1 275 ? 57.262 23.181 -37.582 1.00 62.78 275 ASP A N 1
ATOM 2177 C CA . ASP A 1 275 ? 58.573 22.580 -37.859 1.00 62.78 275 ASP A CA 1
ATOM 2178 C C . ASP A 1 275 ? 59.389 23.455 -38.813 1.00 62.78 275 ASP A C 1
ATOM 2180 O O . ASP A 1 275 ? 60.585 23.650 -38.601 1.00 62.78 275 ASP A O 1
ATOM 2184 N N . SER A 1 276 ? 58.753 24.088 -39.805 1.00 68.19 276 SER A N 1
ATOM 2185 C CA . SER A 1 276 ? 59.431 25.071 -40.662 1.00 68.19 276 SER A CA 1
ATOM 2186 C C . SER A 1 276 ? 59.933 26.275 -39.862 1.00 68.19 276 SER A C 1
ATOM 2188 O O . SER A 1 276 ? 61.065 26.711 -40.072 1.00 68.19 276 SER A O 1
ATOM 2190 N N . LEU A 1 277 ? 59.149 26.772 -38.895 1.00 70.19 277 LEU A N 1
ATOM 2191 C CA . LEU A 1 277 ? 59.592 27.837 -37.989 1.00 70.19 277 LEU A CA 1
ATOM 2192 C C . LEU A 1 277 ? 60.738 27.384 -37.077 1.00 70.19 277 LEU A C 1
ATOM 2194 O O . LEU A 1 277 ? 61.712 28.118 -36.919 1.00 70.19 277 LEU A O 1
ATOM 2198 N N . ALA A 1 278 ? 60.670 26.175 -36.515 1.00 72.81 278 ALA A N 1
ATOM 2199 C CA . ALA A 1 278 ? 61.746 25.631 -35.689 1.00 72.81 278 ALA A CA 1
ATOM 2200 C C . ALA A 1 278 ? 63.049 25.455 -36.487 1.00 72.81 278 ALA A C 1
ATOM 2202 O O . ALA A 1 278 ? 64.128 25.752 -35.973 1.00 72.81 278 ALA A O 1
ATOM 2203 N N . THR A 1 279 ? 62.950 25.040 -37.753 1.00 76.44 279 THR A N 1
ATOM 2204 C CA . THR A 1 279 ? 64.098 24.868 -38.656 1.00 76.44 279 THR A CA 1
ATOM 2205 C C . THR A 1 279 ? 64.729 26.218 -39.006 1.00 76.44 279 THR A C 1
ATOM 2207 O O . THR A 1 279 ? 65.938 26.383 -38.849 1.00 76.44 279 THR A O 1
ATOM 2210 N N . LEU A 1 280 ? 63.907 27.221 -39.342 1.00 80.62 280 LEU A N 1
ATOM 2211 C CA . LEU A 1 280 ? 64.348 28.602 -39.574 1.00 80.62 280 LEU A CA 1
ATOM 2212 C C . LEU A 1 280 ? 65.026 29.213 -38.341 1.00 80.62 280 LEU A C 1
ATOM 2214 O O . LEU A 1 280 ? 66.071 29.844 -38.468 1.00 80.62 280 LEU A O 1
ATOM 2218 N N . ILE A 1 281 ? 64.486 28.995 -37.136 1.00 81.62 281 ILE A N 1
ATOM 2219 C CA . ILE A 1 281 ? 65.101 29.473 -35.887 1.00 81.62 281 ILE A CA 1
ATOM 2220 C C . ILE A 1 281 ? 66.458 28.801 -35.659 1.00 81.62 281 ILE A C 1
ATOM 2222 O O . ILE A 1 281 ? 67.414 29.464 -35.247 1.00 81.62 281 ILE A O 1
ATOM 2226 N N . ARG A 1 282 ? 66.572 27.499 -35.934 1.00 79.75 282 ARG A N 1
ATOM 2227 C CA . ARG A 1 282 ? 67.821 26.749 -35.757 1.00 79.75 282 ARG A CA 1
ATOM 2228 C C . ARG A 1 282 ? 68.911 27.231 -36.711 1.00 79.75 282 ARG A C 1
ATOM 2230 O O . ARG A 1 282 ? 70.047 27.422 -36.283 1.00 79.75 282 ARG A O 1
ATOM 2237 N N . GLU A 1 283 ? 68.549 27.483 -37.962 1.00 83.62 283 GLU A N 1
ATOM 2238 C CA . GLU A 1 283 ? 69.466 27.972 -38.991 1.00 83.62 283 GLU A CA 1
ATOM 2239 C C . GLU A 1 283 ? 69.906 29.415 -38.721 1.00 83.62 283 GLU A C 1
ATOM 2241 O O . GLU A 1 283 ? 71.102 29.706 -38.732 1.00 83.62 283 GLU A O 1
ATOM 2246 N N . LEU A 1 284 ? 68.980 30.290 -38.315 1.00 83.75 284 LEU A N 1
ATOM 2247 C CA . LEU A 1 284 ? 69.323 31.649 -37.888 1.00 83.75 284 LEU A CA 1
ATOM 2248 C C . LEU A 1 284 ? 70.231 31.643 -36.647 1.00 83.75 284 LEU A C 1
ATOM 2250 O O . LEU A 1 284 ? 71.157 32.445 -36.537 1.00 83.75 284 LEU A O 1
ATOM 2254 N N . THR A 1 285 ? 70.001 30.719 -35.709 1.00 86.62 285 THR A N 1
ATOM 2255 C CA . THR A 1 285 ? 70.842 30.566 -34.510 1.00 86.62 285 THR A CA 1
ATOM 2256 C C . THR A 1 285 ? 72.259 30.116 -34.878 1.00 86.62 285 THR A C 1
ATOM 2258 O O . THR A 1 285 ? 73.229 30.573 -34.262 1.00 86.62 285 THR A O 1
ATOM 2261 N N . PHE A 1 286 ? 72.401 29.269 -35.900 1.00 85.56 286 PHE A N 1
ATOM 2262 C CA . PHE A 1 286 ? 73.693 28.822 -36.421 1.00 85.56 286 PHE A CA 1
ATOM 2263 C C . PHE A 1 286 ? 74.450 29.953 -37.141 1.00 85.56 286 PHE A C 1
ATOM 2265 O O . PHE A 1 286 ? 75.610 30.220 -36.829 1.00 85.56 286 PHE A O 1
ATOM 2272 N N . GLU A 1 287 ? 73.776 30.707 -38.009 1.00 82.44 287 GLU A N 1
ATOM 2273 C CA . GLU A 1 287 ? 74.326 31.897 -38.680 1.00 82.44 287 GLU A CA 1
ATOM 2274 C C . GLU A 1 287 ? 74.787 32.972 -37.676 1.00 82.44 287 GLU A C 1
ATOM 2276 O O . GLU A 1 287 ? 75.902 33.493 -37.762 1.00 82.44 287 GLU A O 1
ATOM 2281 N N . VAL A 1 288 ? 73.979 33.264 -36.649 1.00 81.88 288 VAL A N 1
ATOM 2282 C CA . VAL A 1 288 ? 74.318 34.263 -35.618 1.00 81.88 288 VAL A CA 1
ATOM 2283 C C . VAL A 1 288 ? 75.506 33.819 -34.762 1.00 81.88 288 VAL A C 1
ATOM 2285 O O . VAL A 1 288 ? 76.332 34.651 -34.371 1.00 81.88 288 VAL A O 1
ATOM 2288 N N . SER A 1 289 ? 75.626 32.524 -34.463 1.00 78.94 289 SER A N 1
ATOM 2289 C CA . SER A 1 289 ? 76.778 32.001 -33.720 1.00 78.94 289 SER A CA 1
ATOM 2290 C C . SER A 1 289 ? 78.054 32.014 -34.567 1.00 78.94 289 SER A C 1
ATOM 2292 O O . SER A 1 289 ? 79.087 32.453 -34.057 1.00 78.94 289 SER A O 1
ATOM 2294 N N . ALA A 1 290 ? 77.970 31.689 -35.860 1.00 78.62 290 ALA A N 1
ATOM 2295 C CA . ALA A 1 290 ? 79.079 31.804 -36.809 1.00 78.62 290 ALA A CA 1
ATOM 2296 C C . ALA A 1 290 ? 79.535 33.263 -37.034 1.00 78.62 290 ALA A C 1
ATOM 2298 O O . ALA A 1 290 ? 80.730 33.553 -37.097 1.00 78.62 290 ALA A O 1
ATOM 2299 N N . LEU A 1 291 ? 78.607 34.225 -37.090 1.00 77.19 291 LEU A N 1
ATOM 2300 C CA . LEU A 1 291 ? 78.930 35.657 -37.166 1.00 77.19 291 LEU A CA 1
ATOM 2301 C C . LEU A 1 291 ? 79.582 36.177 -35.878 1.00 77.19 291 LEU A C 1
ATOM 2303 O O . LEU A 1 291 ? 80.491 37.010 -35.934 1.00 77.19 291 LEU A O 1
ATOM 2307 N N . ARG A 1 292 ? 79.156 35.680 -34.708 1.00 73.81 292 ARG A N 1
ATOM 2308 C CA . ARG A 1 292 ? 79.765 36.029 -33.415 1.00 73.81 292 ARG A CA 1
ATOM 2309 C C . ARG A 1 292 ? 81.186 35.490 -33.282 1.00 73.81 292 ARG A C 1
ATOM 2311 O O . ARG A 1 292 ? 82.041 36.237 -32.814 1.00 73.81 292 ARG A O 1
ATOM 2318 N N . THR A 1 293 ? 81.462 34.256 -33.705 1.00 72.75 293 THR A N 1
ATOM 2319 C CA . THR A 1 293 ? 82.831 33.708 -33.713 1.00 72.75 293 THR A CA 1
ATOM 2320 C C . THR A 1 293 ? 83.713 34.446 -34.714 1.00 72.75 293 THR A C 1
ATOM 2322 O O . THR A 1 293 ? 84.789 34.903 -34.337 1.00 72.75 293 THR A O 1
ATOM 2325 N N . ARG A 1 294 ? 83.213 34.728 -35.923 1.00 67.62 294 ARG A N 1
ATOM 2326 C CA . ARG A 1 294 ? 83.952 35.497 -36.940 1.00 67.62 294 ARG A CA 1
ATOM 2327 C C . ARG A 1 294 ? 84.254 36.937 -36.509 1.00 67.62 294 ARG A C 1
ATOM 2329 O O . ARG A 1 294 ? 85.304 37.477 -36.849 1.00 67.62 294 ARG A O 1
ATOM 2336 N N . ARG A 1 295 ? 83.362 37.574 -35.736 1.00 63.56 295 ARG A N 1
ATOM 2337 C CA . ARG A 1 295 ? 83.604 38.896 -35.124 1.00 63.56 295 ARG A CA 1
ATOM 2338 C C . ARG A 1 295 ? 84.619 38.828 -33.978 1.00 63.56 295 ARG A C 1
ATOM 2340 O O . ARG A 1 295 ? 85.347 39.792 -33.780 1.00 63.56 295 ARG A O 1
ATOM 2347 N N . ARG A 1 296 ? 84.683 37.707 -33.253 1.00 60.50 296 ARG A N 1
ATOM 2348 C CA . ARG A 1 296 ? 85.650 37.471 -32.167 1.00 60.50 296 ARG A CA 1
ATOM 2349 C C . ARG A 1 296 ? 87.058 37.189 -32.702 1.00 60.50 296 ARG A C 1
ATOM 2351 O O . ARG A 1 296 ? 88.021 37.655 -32.115 1.00 60.50 296 ARG A O 1
ATOM 2358 N N . GLU A 1 297 ? 87.163 36.515 -33.846 1.00 60.53 297 GLU A N 1
ATOM 2359 C CA . GLU A 1 297 ? 88.425 36.278 -34.567 1.00 60.53 297 GLU A CA 1
ATOM 2360 C C . GLU A 1 297 ? 88.947 37.530 -35.294 1.00 60.53 297 GLU A C 1
ATOM 2362 O O . GLU A 1 297 ? 90.146 37.671 -35.515 1.00 60.53 297 GLU A O 1
ATOM 2367 N N . ARG A 1 298 ? 88.061 38.476 -35.636 1.00 57.41 298 ARG A N 1
ATOM 2368 C CA . ARG A 1 298 ? 88.416 39.785 -36.213 1.00 57.41 298 ARG A CA 1
ATOM 2369 C C . ARG A 1 298 ? 88.744 40.870 -35.186 1.00 57.41 298 ARG A C 1
ATOM 2371 O O . ARG A 1 298 ? 88.865 42.022 -35.591 1.00 57.41 298 ARG A O 1
ATOM 2378 N N . SER A 1 299 ? 88.888 40.543 -33.903 1.00 54.81 299 SER A N 1
ATOM 2379 C CA . SER A 1 299 ? 89.519 41.441 -32.929 1.00 54.81 299 SER A CA 1
ATOM 2380 C C . SER A 1 299 ? 91.008 41.097 -32.846 1.00 54.81 299 SER A C 1
ATOM 2382 O O . SER A 1 299 ? 91.354 40.153 -32.138 1.00 54.81 299 SER A O 1
ATOM 2384 N N . PRO A 1 300 ? 91.903 41.824 -33.546 1.00 54.53 300 PRO A N 1
ATOM 2385 C CA . PRO A 1 300 ? 93.320 41.710 -33.293 1.00 54.53 300 PRO A CA 1
ATOM 2386 C C . PRO A 1 300 ? 93.624 42.447 -31.993 1.00 54.53 300 PRO A C 1
ATOM 2388 O O . PRO A 1 300 ? 93.245 43.604 -31.797 1.00 54.53 300 PRO A O 1
ATOM 2391 N N . ASP A 1 301 ? 94.332 41.731 -31.138 1.00 56.28 301 ASP A N 1
ATOM 2392 C CA . ASP A 1 301 ? 95.226 42.251 -30.124 1.00 56.28 301 ASP A CA 1
ATOM 2393 C C . ASP A 1 301 ? 95.944 43.519 -30.627 1.00 56.28 301 ASP A C 1
ATOM 2395 O O . ASP A 1 301 ? 96.699 43.493 -31.604 1.00 56.28 301 ASP A O 1
ATOM 2399 N N . GLN A 1 302 ? 95.660 44.656 -29.993 1.00 50.81 302 GLN A N 1
ATOM 2400 C CA . GLN A 1 302 ? 96.492 45.841 -30.118 1.00 50.81 302 GLN A CA 1
ATOM 2401 C C . GLN A 1 302 ? 96.660 46.504 -28.751 1.00 50.81 302 GLN A C 1
ATOM 2403 O O . GLN A 1 302 ? 95.790 47.229 -28.273 1.00 50.81 302 GLN A O 1
ATOM 2408 N N . ARG A 1 303 ? 97.880 46.295 -28.243 1.00 43.19 303 ARG A N 1
ATOM 2409 C CA . ARG A 1 303 ? 98.669 47.126 -27.325 1.00 43.19 303 ARG A CA 1
ATOM 2410 C C . ARG A 1 303 ? 98.405 46.992 -25.825 1.00 43.19 303 ARG A C 1
ATOM 2412 O O . ARG A 1 303 ? 97.630 47.739 -25.237 1.00 43.19 303 ARG A O 1
ATOM 2419 N N . SER A 1 304 ? 99.260 46.175 -25.208 1.00 46.75 304 SER A N 1
ATOM 2420 C CA . SER A 1 304 ? 100.009 46.569 -24.006 1.00 46.75 304 SER A CA 1
ATOM 2421 C C . SER A 1 304 ? 100.721 47.914 -24.206 1.00 46.75 304 SER A C 1
ATOM 2423 O O . SER A 1 304 ? 101.161 48.243 -25.316 1.00 46.75 304 SER A O 1
ATOM 2425 N N . PRO A 1 305 ? 100.862 48.676 -23.124 1.00 58.88 305 PRO A N 1
ATOM 2426 C CA . PRO A 1 305 ? 102.185 49.044 -22.623 1.00 58.88 305 PRO A CA 1
ATOM 2427 C C . PRO A 1 305 ? 102.545 48.301 -21.332 1.00 58.88 305 PRO A C 1
ATOM 2429 O O . PRO A 1 305 ? 101.622 47.973 -20.552 1.00 58.88 305 PRO A O 1
#

Radius of gyration: 68.42 Å; chains: 1; bounding box: 227×64×162 Å

Sequence (305 aa):
MVFPRDDDIRRREHQNPGDNVGLEAAQQQQADLMRQQQADAARQQQADAARQQQADAARQQQADAARQQQADAARQQQADAARQQQAVAAAAAPRYVQRVAVKLPAFWLDKPAIWFAQAEAQFALADITVELTKYYHVISQLDVRAASEVEDIISSPPGEFPYTNLRQRLIERLSTSEEHRVRQLLHDEELGDRKPSQFLRHLKSLAAPAVVQPNLLRHLWLRRLPTHVQTVLTARPELSLEQLSDLADKIVEISPVPSIRAVAENAEQVPAPNDSLATLIRELTFEVSALRTRRRERSPDQRSP

Organism: NCBI:txid86971

InterPro domains:
  IPR055469 Domain of unknown function DUF7041 [PF23055] (104-186)

pLDDT: mean 77.04, std 16.04, range [37.91, 95.12]

Secondary structure (DSSP, 8-state):
-----------------SSSHHHHHHHHHHHHHHHHHHHHHHHHHHHHHHHHHHHHHHHHHHHHHHHHHHHHHHHHHHHHHHHHHHHHHHHHS----------PPPP-SS-HHHHHHHHHHHHHHTT---HHHHHHHHHTT--HHHHHTTHHHHHS--SS-HHHHHHHHHHHHHHHHHHHHHHIIIII---TTS-HHHHHHHHHHHHHHHHS-HHHHHHHHHHTS-HHHHHHHHT-TTS-HHHHHHHHHHHHHH----------S-------HHHHHHHHHHHHHHHHHHHHHHHHHT-------